Protein AF-A0A933GYG5-F1 (afdb_monomer_lite)

Structure (mmCIF, N/CA/C/O backbone):
data_AF-A0A933GYG5-F1
#
_entry.id   AF-A0A933GYG5-F1
#
loop_
_atom_site.group_PDB
_atom_site.id
_atom_site.type_symbol
_atom_site.label_atom_id
_atom_site.label_alt_id
_atom_site.label_comp_id
_atom_site.label_asym_id
_atom_site.label_entity_id
_atom_site.label_seq_id
_atom_site.pdbx_PDB_ins_code
_atom_site.Cartn_x
_atom_site.Cartn_y
_atom_site.Cartn_z
_atom_site.occupancy
_atom_site.B_iso_or_equiv
_atom_site.auth_seq_id
_atom_site.auth_comp_id
_atom_site.auth_asym_id
_atom_site.auth_atom_id
_atom_site.pdbx_PDB_model_num
ATOM 1 N N . MET A 1 1 ? 2.995 13.470 -45.811 1.00 41.16 1 MET A N 1
ATOM 2 C CA . MET A 1 1 ? 2.605 12.106 -45.389 1.00 41.16 1 MET A CA 1
ATOM 3 C C . MET A 1 1 ? 3.872 11.254 -45.334 1.00 41.16 1 MET A C 1
ATOM 5 O O . MET A 1 1 ? 4.447 10.991 -46.380 1.00 41.16 1 MET A O 1
ATOM 9 N N . LYS A 1 2 ? 4.399 10.942 -44.139 1.00 39.72 2 LYS A N 1
ATOM 10 C CA . LYS A 1 2 ? 5.608 10.107 -43.991 1.00 39.72 2 LYS A CA 1
ATOM 11 C C . LYS A 1 2 ? 5.191 8.642 -44.111 1.00 39.72 2 LYS A C 1
ATOM 13 O O . LYS A 1 2 ? 4.534 8.123 -43.217 1.00 39.72 2 LYS A O 1
ATOM 18 N N . VAL A 1 3 ? 5.519 8.007 -45.231 1.00 40.28 3 VAL A N 1
ATOM 19 C CA . VAL A 1 3 ? 5.295 6.570 -45.434 1.00 40.28 3 VAL A CA 1
ATOM 20 C C . VAL A 1 3 ? 6.547 5.839 -44.958 1.00 40.28 3 VAL A C 1
ATOM 22 O O . VAL A 1 3 ? 7.656 6.219 -45.328 1.00 40.28 3 VAL A O 1
ATOM 25 N N . LEU A 1 4 ? 6.377 4.823 -44.113 1.00 40.03 4 LEU A N 1
ATOM 26 C CA . LEU A 1 4 ? 7.481 3.967 -43.683 1.00 40.03 4 LEU A CA 1
ATOM 27 C C . LEU A 1 4 ? 8.058 3.228 -44.911 1.00 40.03 4 LEU A C 1
ATOM 29 O O . LEU A 1 4 ? 7.283 2.642 -45.681 1.00 40.03 4 LEU A O 1
ATOM 33 N N . PRO A 1 5 ? 9.387 3.220 -45.114 1.00 47.53 5 PRO A N 1
ATOM 34 C CA . PRO A 1 5 ? 10.011 2.373 -46.125 1.00 47.53 5 PRO A CA 1
ATOM 35 C C . PRO A 1 5 ? 9.615 0.907 -45.891 1.00 47.53 5 PRO A C 1
ATOM 37 O O . PRO A 1 5 ? 9.713 0.410 -44.773 1.00 47.53 5 PRO A O 1
ATOM 40 N N . GLY A 1 6 ? 9.132 0.217 -46.929 1.00 59.84 6 GLY A N 1
ATOM 41 C CA . GLY A 1 6 ? 8.797 -1.214 -46.856 1.00 59.84 6 GLY A CA 1
ATOM 42 C C . GLY A 1 6 ? 7.355 -1.579 -46.470 1.00 59.84 6 GLY A C 1
ATOM 43 O O . GLY A 1 6 ? 7.058 -2.766 -46.360 1.00 59.84 6 GLY A O 1
ATOM 44 N N . VAL A 1 7 ? 6.432 -0.615 -46.327 1.00 65.00 7 VAL A N 1
ATOM 45 C CA . VAL A 1 7 ? 4.997 -0.895 -46.045 1.00 65.00 7 VAL A CA 1
ATOM 46 C C . VAL A 1 7 ? 4.313 -1.707 -47.148 1.00 65.00 7 VAL A C 1
ATOM 48 O O . VAL A 1 7 ? 3.337 -2.405 -46.890 1.00 65.00 7 VAL A O 1
ATOM 51 N N . ARG A 1 8 ? 4.815 -1.639 -48.385 1.00 71.75 8 ARG A N 1
ATOM 52 C CA . ARG A 1 8 ? 4.290 -2.414 -49.513 1.00 71.75 8 ARG A CA 1
ATOM 53 C C . ARG A 1 8 ? 5.409 -3.221 -50.148 1.00 71.75 8 ARG A C 1
ATOM 55 O O . ARG A 1 8 ? 6.387 -2.653 -50.632 1.00 71.75 8 ARG A O 1
ATOM 62 N N . ARG A 1 9 ? 5.248 -4.542 -50.139 1.00 78.00 9 ARG A N 1
ATOM 63 C CA . ARG A 1 9 ? 6.158 -5.487 -50.790 1.00 78.00 9 ARG A CA 1
ATOM 64 C C . ARG A 1 9 ? 5.650 -5.779 -52.193 1.00 78.00 9 ARG A C 1
ATOM 66 O O . ARG A 1 9 ? 4.445 -5.927 -52.395 1.00 78.00 9 ARG A O 1
ATOM 73 N N . HIS A 1 10 ? 6.577 -5.843 -53.136 1.00 84.94 10 HIS A N 1
ATOM 74 C CA . HIS A 1 10 ? 6.285 -6.171 -54.519 1.00 84.94 10 HIS A CA 1
ATOM 75 C C . HIS A 1 10 ? 7.276 -7.219 -55.005 1.00 84.94 10 HIS A C 1
ATOM 77 O O . HIS A 1 10 ? 8.456 -7.145 -54.664 1.00 84.94 10 HIS A O 1
ATOM 83 N N . ASP A 1 11 ? 6.795 -8.134 -55.833 1.00 85.31 11 ASP A N 1
ATOM 84 C CA . ASP A 1 11 ? 7.624 -9.063 -56.581 1.00 85.31 11 ASP A CA 1
ATOM 85 C C . ASP A 1 11 ? 7.988 -8.426 -57.924 1.00 85.31 11 ASP A C 1
ATOM 87 O O . ASP A 1 11 ? 7.142 -7.843 -58.615 1.00 85.31 11 ASP A O 1
ATOM 91 N N . ALA A 1 12 ? 9.263 -8.516 -58.291 1.00 84.19 12 ALA A N 1
ATOM 92 C CA . ALA A 1 12 ? 9.743 -8.072 -59.590 1.00 84.19 12 ALA A CA 1
ATOM 93 C C . ALA A 1 12 ? 9.587 -9.205 -60.613 1.00 84.19 12 ALA A C 1
ATOM 95 O O . ALA A 1 12 ? 10.087 -10.311 -60.418 1.00 84.19 12 ALA A O 1
ATOM 96 N N . LEU A 1 13 ? 8.901 -8.921 -61.717 1.00 82.62 13 LEU A N 1
ATOM 97 C CA . LEU A 1 13 ? 8.705 -9.834 -62.840 1.00 82.62 13 LEU A CA 1
ATOM 98 C C . LEU A 1 13 ? 9.683 -9.522 -63.986 1.00 82.62 13 LEU A C 1
ATOM 100 O O . LEU A 1 13 ? 10.152 -8.381 -64.110 1.00 82.62 13 LEU A O 1
ATOM 104 N N . PRO A 1 14 ? 9.919 -10.483 -64.903 1.00 79.31 14 PRO A N 1
ATOM 105 C CA . PRO A 1 14 ? 10.681 -10.240 -66.123 1.00 79.31 14 PRO A CA 1
ATOM 106 C C . PRO A 1 14 ? 10.162 -9.020 -66.901 1.00 79.31 14 PRO A C 1
ATOM 108 O O . PRO A 1 14 ? 8.949 -8.808 -67.046 1.00 79.31 14 PRO A O 1
ATOM 111 N N . GLY A 1 15 ? 11.097 -8.201 -67.390 1.00 81.19 15 GLY A N 1
ATOM 112 C CA . GLY A 1 15 ? 10.806 -6.923 -68.049 1.00 81.19 15 GLY A CA 1
ATOM 113 C C . GLY A 1 15 ? 10.561 -5.752 -67.089 1.00 81.19 15 GLY A C 1
ATOM 114 O O . GLY A 1 15 ? 10.017 -4.727 -67.506 1.00 81.19 15 GLY A O 1
ATOM 115 N N . GLY A 1 16 ? 10.922 -5.906 -65.810 1.00 83.00 16 GLY A N 1
ATOM 116 C CA . GLY A 1 16 ? 10.854 -4.845 -64.806 1.00 83.00 16 GLY A CA 1
ATOM 117 C C . GLY A 1 16 ? 9.433 -4.504 -64.374 1.00 83.00 16 GLY A C 1
ATOM 118 O O . GLY A 1 16 ? 9.199 -3.398 -63.914 1.00 83.00 16 GLY A O 1
ATOM 119 N N . ARG A 1 17 ? 8.457 -5.401 -64.542 1.00 88.25 17 ARG A N 1
ATOM 120 C CA . ARG A 1 17 ? 7.089 -5.191 -64.034 1.00 88.25 17 ARG A CA 1
ATOM 121 C C . ARG A 1 17 ? 7.036 -5.504 -62.541 1.00 88.25 17 ARG A C 1
ATOM 123 O O . ARG A 1 17 ? 7.743 -6.399 -62.095 1.00 88.25 17 ARG A O 1
ATOM 130 N N . ILE A 1 18 ? 6.193 -4.804 -61.787 1.00 88.62 18 ILE A N 1
ATOM 131 C CA . ILE A 1 18 ? 5.995 -5.065 -60.354 1.00 88.62 18 ILE A CA 1
ATOM 132 C C . ILE A 1 18 ? 4.606 -5.629 -60.080 1.00 88.62 18 ILE A C 1
ATOM 134 O O . ILE A 1 18 ? 3.598 -5.151 -60.609 1.00 88.62 18 ILE A O 1
ATOM 138 N N . LEU A 1 19 ? 4.573 -6.647 -59.233 1.00 91.12 19 LEU A N 1
ATOM 139 C CA . LEU A 1 19 ? 3.379 -7.326 -58.757 1.00 91.12 19 LEU A CA 1
ATOM 140 C C . LEU A 1 19 ? 3.265 -7.071 -57.250 1.00 91.12 19 LEU A C 1
ATOM 142 O O . LEU A 1 19 ? 4.255 -7.267 -56.553 1.00 91.12 19 LEU A O 1
ATOM 146 N N . PRO A 1 20 ? 2.129 -6.612 -56.705 1.00 87.12 20 PRO A N 1
ATOM 147 C CA . PRO A 1 20 ? 1.987 -6.511 -55.256 1.00 87.12 20 PRO A CA 1
ATOM 148 C C . PRO A 1 20 ? 2.068 -7.913 -54.645 1.00 87.12 20 PRO A C 1
ATOM 150 O O . PRO A 1 20 ? 1.565 -8.863 -55.241 1.00 87.12 20 PRO A O 1
ATOM 153 N N . ALA A 1 21 ? 2.689 -8.046 -53.472 1.00 81.38 21 ALA A N 1
ATOM 154 C CA . ALA A 1 21 ? 2.858 -9.345 -52.823 1.00 81.38 21 ALA A CA 1
ATOM 155 C C . ALA A 1 21 ? 1.507 -10.075 -52.671 1.00 81.38 21 ALA A C 1
ATOM 157 O O . ALA A 1 21 ? 0.553 -9.523 -52.120 1.00 81.38 21 ALA A O 1
ATOM 158 N N . GLY A 1 22 ? 1.423 -11.303 -53.194 1.00 83.38 22 GLY A N 1
ATOM 159 C CA . GLY A 1 22 ? 0.194 -12.114 -53.226 1.00 83.38 22 GLY A CA 1
ATOM 160 C C . GLY A 1 22 ? -0.829 -11.726 -54.307 1.00 83.38 22 GLY A C 1
ATOM 161 O O . GLY A 1 22 ? -1.861 -12.384 -54.445 1.00 83.38 22 GLY A O 1
ATOM 162 N N . GLY A 1 23 ? -0.565 -10.680 -55.090 1.00 83.62 23 GLY A N 1
ATOM 163 C CA . GLY A 1 23 ? -1.382 -10.271 -56.227 1.00 83.62 23 GLY A CA 1
ATOM 164 C C . GLY A 1 23 ? -1.143 -11.131 -57.466 1.00 83.62 23 GLY A C 1
ATOM 165 O O . GLY A 1 23 ? -0.151 -11.842 -57.571 1.00 83.62 23 GLY A O 1
ATOM 166 N N . ARG A 1 24 ? -2.059 -11.055 -58.438 1.00 84.62 24 ARG A N 1
ATOM 167 C CA . ARG A 1 24 ? -1.946 -11.770 -59.729 1.00 84.62 24 ARG A CA 1
ATOM 168 C C . ARG A 1 24 ? -1.807 -10.850 -60.941 1.00 84.62 24 ARG A C 1
ATOM 170 O O . ARG A 1 24 ? -1.491 -11.319 -62.028 1.00 84.62 24 ARG A O 1
ATOM 177 N N . VAL A 1 25 ? -2.035 -9.548 -60.759 1.00 88.56 25 VAL A N 1
ATOM 178 C CA . VAL A 1 25 ? -2.028 -8.554 -61.839 1.00 88.56 25 VAL A CA 1
ATOM 179 C C . VAL A 1 25 ? -0.913 -7.534 -61.598 1.00 88.56 25 VAL A C 1
ATOM 181 O O . VAL A 1 25 ? -0.889 -6.924 -60.526 1.00 88.56 25 VAL A O 1
ATOM 184 N N . PRO A 1 26 ? 0.008 -7.332 -62.558 1.00 87.88 26 PRO A N 1
ATOM 185 C CA . PRO A 1 26 ? 1.043 -6.309 -62.452 1.00 87.88 26 PRO A CA 1
ATOM 186 C C . PRO A 1 26 ? 0.443 -4.904 -62.345 1.00 87.88 26 PRO A C 1
ATOM 188 O O . PRO A 1 26 ? -0.449 -4.554 -63.114 1.00 87.88 26 PRO A O 1
ATOM 191 N N . ILE A 1 27 ? 0.965 -4.090 -61.428 1.00 91.75 27 ILE A N 1
ATOM 192 C CA . ILE A 1 27 ? 0.435 -2.743 -61.137 1.00 91.75 27 ILE A CA 1
ATOM 193 C C . ILE A 1 27 ? 1.372 -1.611 -61.567 1.00 91.75 27 ILE A C 1
ATOM 195 O O . ILE A 1 27 ? 1.052 -0.440 -61.390 1.00 91.75 27 ILE A O 1
ATOM 199 N N . GLY A 1 28 ? 2.544 -1.936 -62.113 1.00 89.19 28 GLY A N 1
ATOM 200 C CA . GLY A 1 28 ? 3.508 -0.931 -62.547 1.00 89.19 28 GLY A CA 1
ATOM 201 C C . GLY A 1 28 ? 4.804 -1.526 -63.076 1.00 89.19 28 GLY A C 1
ATOM 202 O O . GLY A 1 28 ? 4.903 -2.732 -63.328 1.00 89.19 28 GLY A O 1
ATOM 203 N N . ARG A 1 29 ? 5.820 -0.671 -63.213 1.00 86.38 29 ARG A N 1
ATOM 204 C CA . ARG A 1 29 ? 7.190 -1.055 -63.563 1.00 86.38 29 ARG A CA 1
ATOM 205 C C . ARG A 1 29 ? 8.200 -0.444 -62.593 1.00 86.38 29 ARG A C 1
ATOM 207 O O . ARG A 1 29 ? 7.971 0.640 -62.065 1.00 86.38 29 ARG A O 1
ATOM 214 N N . LEU A 1 30 ? 9.307 -1.148 -62.380 1.00 83.88 30 LEU A N 1
ATOM 215 C CA . LEU A 1 30 ? 10.489 -0.636 -61.706 1.00 83.88 30 LEU A CA 1
ATOM 216 C C . LEU A 1 30 ? 11.076 0.519 -62.532 1.00 83.88 30 LEU A C 1
ATOM 218 O O . LEU A 1 30 ? 11.180 0.396 -63.757 1.00 83.88 30 LEU A O 1
ATOM 222 N N . PRO A 1 31 ? 11.481 1.624 -61.888 1.00 84.31 31 PRO A N 1
ATOM 223 C CA . PRO A 1 31 ? 12.286 2.653 -62.531 1.00 84.31 31 PRO A CA 1
ATOM 224 C C . PRO A 1 31 ? 13.585 2.067 -63.093 1.00 84.31 31 PRO A C 1
ATOM 226 O O . PRO A 1 31 ? 14.111 1.093 -62.550 1.00 84.31 31 PRO A O 1
ATOM 229 N N . ALA A 1 32 ? 14.136 2.683 -64.139 1.00 79.81 32 ALA A N 1
ATOM 230 C CA . ALA A 1 32 ? 15.459 2.315 -64.635 1.00 79.81 32 ALA A CA 1
ATOM 231 C C . ALA A 1 32 ? 16.509 2.459 -63.514 1.00 79.81 32 ALA A C 1
ATOM 233 O O . ALA A 1 32 ? 16.546 3.478 -62.826 1.00 79.81 32 ALA A O 1
ATOM 234 N N . GLY A 1 33 ? 17.335 1.430 -63.310 1.00 79.81 33 GLY A N 1
ATOM 235 C CA . GLY A 1 33 ? 18.345 1.397 -62.251 1.00 79.81 33 GLY A CA 1
ATOM 236 C C . GLY A 1 33 ? 18.844 -0.017 -61.944 1.00 79.81 33 GLY A C 1
ATOM 237 O O . GLY A 1 33 ? 18.251 -1.005 -62.378 1.00 79.81 33 GLY A O 1
ATOM 238 N N . GLY A 1 34 ? 19.939 -0.114 -61.189 1.00 79.88 34 GLY A N 1
ATOM 239 C CA . GLY A 1 34 ? 20.539 -1.378 -60.749 1.00 79.88 34 GLY A CA 1
ATOM 240 C C . GLY A 1 34 ? 19.811 -1.988 -59.553 1.00 79.88 34 GLY A C 1
ATOM 241 O O . GLY A 1 34 ? 20.364 -2.050 -58.459 1.00 79.88 34 GLY A O 1
ATOM 242 N N . TRP A 1 35 ? 18.554 -2.393 -59.737 1.00 80.81 35 TRP A N 1
ATOM 243 C CA . TRP A 1 35 ? 17.784 -3.047 -58.679 1.00 80.81 35 TRP A CA 1
ATOM 244 C C . TRP A 1 35 ? 18.322 -4.451 -58.413 1.00 80.81 35 TRP A C 1
ATOM 246 O O . TRP A 1 35 ? 18.417 -5.271 -59.324 1.00 80.81 35 TRP A O 1
ATOM 256 N N . VAL A 1 36 ? 18.616 -4.737 -57.148 1.00 80.81 36 VAL A N 1
ATOM 257 C CA . VAL A 1 36 ? 19.006 -6.068 -56.676 1.00 80.81 36 VAL A CA 1
ATOM 258 C C . VAL A 1 36 ? 17.934 -6.624 -55.733 1.00 80.81 36 VAL A C 1
ATOM 260 O O . VAL A 1 36 ? 17.271 -5.844 -55.040 1.00 80.81 36 VAL A O 1
ATOM 263 N N . PRO A 1 37 ? 17.725 -7.953 -55.688 1.00 78.56 37 PRO A N 1
ATOM 264 C CA . PRO A 1 37 ? 16.821 -8.566 -54.721 1.00 78.56 37 PRO A CA 1
ATOM 265 C C . PRO A 1 37 ? 17.191 -8.179 -53.287 1.00 78.56 37 PRO A C 1
ATOM 267 O O . PRO A 1 37 ? 18.368 -8.140 -52.932 1.00 78.56 37 PRO A O 1
ATOM 270 N N . LEU A 1 38 ? 16.186 -7.951 -52.435 1.00 77.69 38 LEU A N 1
ATOM 271 C CA . LEU A 1 38 ? 16.428 -7.521 -51.054 1.00 77.69 38 LEU A CA 1
ATOM 272 C C . LEU A 1 38 ? 17.285 -8.529 -50.275 1.00 77.69 38 LEU A C 1
ATOM 274 O O . LEU A 1 38 ? 18.132 -8.111 -49.502 1.00 77.69 38 LEU A O 1
ATOM 278 N N . GLY A 1 39 ? 17.124 -9.834 -50.515 1.00 77.50 39 GLY A N 1
ATOM 279 C CA . GLY A 1 39 ? 17.957 -10.870 -49.889 1.00 77.50 39 GLY A CA 1
ATOM 280 C C . GLY A 1 39 ? 19.419 -10.878 -50.355 1.00 77.50 39 GLY A C 1
ATOM 281 O O . GLY A 1 39 ? 20.266 -11.430 -49.666 1.00 77.50 39 GLY A O 1
ATOM 282 N N . SER A 1 40 ? 19.726 -10.255 -51.496 1.00 81.25 40 SER A N 1
ATOM 283 C CA . SER A 1 40 ? 21.103 -10.057 -51.971 1.00 81.25 40 SER A CA 1
ATOM 284 C C . SER A 1 40 ? 21.739 -8.787 -51.407 1.00 81.25 40 SER A C 1
ATOM 286 O O . SER A 1 40 ? 22.954 -8.664 -51.420 1.00 81.25 40 SER A O 1
ATOM 288 N N . TRP A 1 41 ? 20.928 -7.831 -50.948 1.00 83.12 41 TRP A N 1
ATOM 289 C CA . TRP A 1 41 ? 21.404 -6.605 -50.304 1.00 83.12 41 TRP A CA 1
ATOM 290 C C . TRP A 1 41 ? 21.454 -6.734 -48.775 1.00 83.12 41 TRP A C 1
ATOM 292 O O . TRP A 1 41 ? 22.344 -6.191 -48.128 1.00 83.12 41 TRP A O 1
ATOM 302 N N . LEU A 1 42 ? 20.500 -7.462 -48.190 1.00 82.06 42 LEU A N 1
ATOM 303 C CA . LEU A 1 42 ? 20.360 -7.655 -46.753 1.00 82.06 42 LEU A CA 1
ATOM 304 C C . LEU A 1 42 ? 20.961 -9.002 -46.337 1.00 82.06 42 LEU A C 1
ATOM 306 O O . LEU A 1 42 ? 20.278 -10.026 -46.317 1.00 82.06 42 LEU A O 1
ATOM 310 N N . HIS A 1 43 ? 22.234 -8.988 -45.958 1.00 77.81 43 HIS A N 1
ATOM 311 C CA . HIS A 1 43 ? 22.875 -10.132 -45.321 1.00 77.81 43 HIS A CA 1
ATOM 312 C C . HIS A 1 43 ? 22.520 -10.146 -43.832 1.00 77.81 43 HIS A C 1
ATOM 314 O O . HIS A 1 43 ? 23.057 -9.378 -43.037 1.00 77.81 43 HIS A O 1
ATOM 320 N N . LEU A 1 44 ? 21.564 -10.998 -43.458 1.00 76.44 44 LEU A N 1
ATOM 321 C CA . LEU A 1 44 ? 21.277 -11.284 -42.056 1.00 76.44 44 LEU A CA 1
ATOM 322 C C . LEU A 1 44 ? 22.320 -12.274 -41.544 1.00 76.44 44 LEU A C 1
ATOM 324 O O . LEU A 1 44 ? 22.170 -13.484 -41.699 1.00 76.44 44 LEU A O 1
ATOM 328 N N . GLU A 1 45 ? 23.385 -11.760 -40.944 1.00 79.56 45 GLU A N 1
ATOM 329 C CA . GLU A 1 45 ? 24.300 -12.595 -40.176 1.00 79.56 45 GLU A CA 1
ATOM 330 C C . GLU A 1 45 ? 23.679 -12.891 -38.813 1.00 79.56 45 GLU A C 1
ATOM 332 O O . GLU A 1 45 ? 23.299 -11.986 -38.063 1.00 79.56 45 GLU A O 1
ATOM 337 N N . ALA A 1 46 ? 23.555 -14.180 -38.492 1.00 70.06 46 ALA A N 1
ATOM 338 C CA . ALA A 1 46 ? 23.240 -14.588 -37.137 1.00 70.06 46 ALA A CA 1
ATOM 339 C C . ALA A 1 46 ? 24.372 -14.091 -36.237 1.00 70.06 46 ALA A C 1
ATOM 341 O O . ALA A 1 46 ? 25.525 -14.486 -36.408 1.00 70.06 46 ALA A O 1
ATOM 342 N N . GLN A 1 47 ? 24.048 -13.207 -35.293 1.00 70.19 47 GLN A N 1
ATOM 343 C CA . GLN A 1 47 ? 25.014 -12.807 -34.281 1.00 70.19 47 GLN A CA 1
ATOM 344 C C . GLN A 1 47 ? 25.459 -14.076 -33.555 1.00 70.19 47 GLN A C 1
ATOM 346 O O . GLN A 1 47 ? 24.615 -14.826 -33.056 1.00 70.19 47 GLN A O 1
ATOM 351 N N . THR A 1 48 ? 26.768 -14.335 -33.530 1.00 74.75 48 THR A N 1
ATOM 352 C CA . THR A 1 48 ? 27.334 -15.441 -32.757 1.00 74.75 48 THR A CA 1
ATOM 353 C C . THR A 1 48 ? 26.763 -15.365 -31.342 1.00 74.75 48 THR A C 1
ATOM 355 O O . THR A 1 48 ? 26.842 -14.289 -30.741 1.00 74.75 48 THR A O 1
ATOM 358 N N . PRO A 1 49 ? 26.168 -16.448 -30.806 1.00 66.38 49 PRO A N 1
ATOM 359 C CA . PRO A 1 49 ? 25.641 -16.439 -29.454 1.00 66.38 49 PRO A CA 1
ATOM 360 C C . PRO A 1 49 ? 26.761 -16.035 -28.495 1.00 66.38 49 PRO A C 1
ATOM 362 O O . PRO A 1 49 ? 27.710 -16.786 -28.274 1.00 66.38 49 PRO A O 1
ATOM 36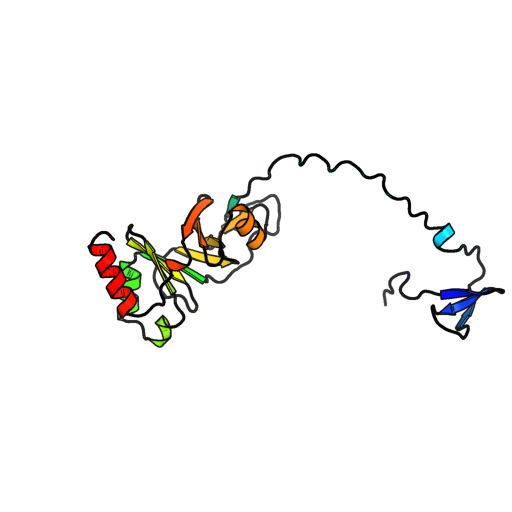5 N N . ALA A 1 50 ? 26.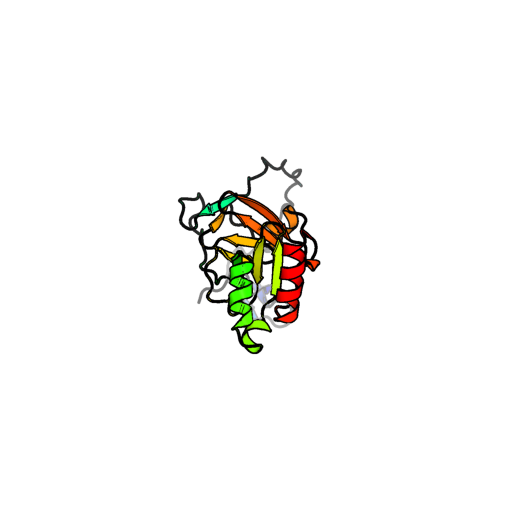679 -14.823 -27.956 1.00 72.75 50 ALA A N 1
ATOM 366 C CA . ALA A 1 50 ? 27.538 -14.419 -26.865 1.00 72.75 50 ALA A CA 1
ATOM 367 C C . ALA A 1 50 ? 27.014 -15.104 -25.601 1.00 72.75 50 ALA A C 1
ATOM 369 O O . ALA A 1 50 ? 25.806 -15.101 -25.344 1.00 72.75 50 ALA A O 1
ATOM 370 N N . LEU A 1 51 ? 27.918 -15.693 -24.812 1.00 67.62 51 LEU A N 1
ATOM 371 C CA . LEU A 1 51 ? 27.607 -16.092 -23.441 1.00 67.62 51 LEU A CA 1
ATOM 372 C C . LEU A 1 51 ? 26.917 -14.907 -22.748 1.00 67.62 51 LEU A C 1
ATOM 374 O O . LEU A 1 51 ? 27.404 -13.780 -22.901 1.00 67.62 51 LEU A O 1
ATOM 378 N N . PRO A 1 52 ? 25.794 -15.120 -22.032 1.00 66.44 52 PRO A N 1
ATOM 379 C CA . PRO A 1 52 ? 25.152 -14.044 -21.296 1.00 66.44 52 PRO A CA 1
ATOM 380 C C . PRO A 1 52 ? 26.216 -13.376 -20.434 1.00 66.44 52 PRO A C 1
ATOM 382 O O . PRO A 1 52 ? 26.871 -14.033 -19.625 1.00 66.44 52 PRO A O 1
ATOM 385 N N . GLY A 1 53 ? 26.439 -12.084 -20.685 1.00 64.25 53 GLY A N 1
ATOM 386 C CA . GLY A 1 53 ? 27.401 -11.312 -19.920 1.00 64.25 53 GLY A CA 1
ATOM 387 C C . GLY A 1 53 ? 27.067 -11.461 -18.443 1.00 64.25 53 GLY A C 1
ATOM 388 O O . GLY A 1 53 ? 25.902 -11.351 -18.055 1.00 64.25 53 GLY A O 1
ATOM 389 N N . GLU A 1 54 ? 28.078 -11.752 -17.634 1.00 69.56 54 GLU A N 1
ATOM 390 C CA . GLU A 1 54 ? 27.906 -11.869 -16.196 1.00 69.56 54 GLU A CA 1
ATOM 391 C C . GLU A 1 54 ? 27.261 -10.569 -15.686 1.00 69.56 54 GLU A C 1
ATOM 393 O O . GLU A 1 54 ? 27.770 -9.480 -15.994 1.00 69.56 54 GLU A O 1
ATOM 398 N N . PRO A 1 55 ? 26.103 -10.629 -14.999 1.00 67.50 55 PRO A N 1
ATOM 399 C CA . PRO A 1 55 ? 25.389 -9.428 -14.602 1.00 67.50 55 PRO A CA 1
ATOM 400 C C . PRO A 1 55 ? 26.296 -8.598 -13.695 1.00 67.50 55 PRO A C 1
ATOM 402 O O . PRO A 1 55 ? 26.573 -8.962 -12.551 1.00 67.50 55 PRO A O 1
ATOM 405 N N . ARG A 1 56 ? 26.793 -7.477 -14.230 1.00 61.88 56 ARG A N 1
ATOM 406 C CA . ARG A 1 56 ? 27.692 -6.563 -13.525 1.00 61.88 56 ARG A CA 1
ATOM 407 C C . ARG A 1 56 ? 26.932 -5.863 -12.400 1.00 61.88 56 ARG A C 1
ATOM 409 O O . ARG A 1 56 ? 26.373 -4.790 -12.593 1.00 61.88 56 ARG A O 1
ATOM 416 N N . GLY A 1 57 ? 26.961 -6.480 -11.222 1.00 67.81 57 GLY A N 1
ATOM 417 C CA . GLY A 1 57 ? 26.515 -5.910 -9.954 1.00 67.81 57 GLY A CA 1
ATOM 418 C C . GLY A 1 57 ? 24.997 -5.890 -9.758 1.00 67.81 57 GLY A C 1
ATOM 419 O O . GLY A 1 57 ? 24.214 -5.628 -10.667 1.00 67.81 57 GLY A O 1
ATOM 420 N N . LYS A 1 58 ? 24.564 -6.136 -8.518 1.00 77.25 58 LYS A N 1
ATOM 421 C CA . LYS A 1 58 ? 23.174 -5.912 -8.109 1.00 77.25 58 LYS A CA 1
ATOM 422 C C . LYS A 1 58 ? 22.945 -4.408 -7.972 1.00 77.25 58 LYS A C 1
ATOM 424 O O . LYS A 1 58 ? 23.621 -3.755 -7.178 1.00 77.25 58 LYS A O 1
ATOM 429 N N . ILE A 1 59 ? 21.988 -3.859 -8.715 1.00 80.75 59 ILE A N 1
ATOM 430 C CA . ILE A 1 59 ? 21.547 -2.475 -8.513 1.00 80.75 59 ILE A CA 1
ATOM 431 C C . ILE A 1 59 ? 20.730 -2.429 -7.222 1.00 80.75 59 ILE A C 1
ATOM 433 O O . ILE A 1 59 ? 19.779 -3.192 -7.050 1.00 80.75 59 ILE A O 1
ATOM 437 N N . ARG A 1 60 ? 21.110 -1.541 -6.300 1.00 83.06 60 ARG A N 1
ATOM 438 C CA . ARG A 1 60 ? 20.370 -1.342 -5.054 1.00 83.06 60 ARG A CA 1
ATOM 439 C C . ARG A 1 60 ? 19.044 -0.645 -5.361 1.00 83.06 60 ARG A C 1
ATOM 441 O O . ARG A 1 60 ? 19.045 0.458 -5.897 1.00 83.06 60 ARG A O 1
ATOM 448 N N . LEU A 1 61 ? 17.942 -1.286 -4.984 1.00 87.38 61 LEU A N 1
ATOM 449 C CA . LEU A 1 61 ? 16.621 -0.664 -4.945 1.00 87.38 61 LEU A CA 1
ATOM 450 C C . LEU A 1 61 ? 16.493 0.154 -3.657 1.00 87.38 61 LEU A C 1
ATOM 452 O O . LEU A 1 61 ? 16.824 -0.335 -2.575 1.00 87.38 61 LEU A O 1
ATOM 456 N N . ALA A 1 62 ? 16.018 1.388 -3.773 1.00 88.81 62 ALA A N 1
ATOM 457 C CA . ALA A 1 62 ? 15.702 2.247 -2.640 1.00 88.81 62 ALA A CA 1
ATOM 458 C C . ALA A 1 62 ? 14.468 3.094 -2.949 1.00 88.81 62 ALA A C 1
ATOM 460 O O . ALA A 1 62 ? 14.195 3.409 -4.107 1.00 88.81 62 ALA A O 1
ATOM 461 N N . ILE A 1 63 ? 13.748 3.505 -1.911 1.00 89.31 63 ILE A N 1
ATOM 462 C CA . ILE A 1 63 ? 12.803 4.612 -2.030 1.00 89.31 63 ILE A CA 1
ATOM 463 C C . ILE A 1 63 ? 13.521 5.922 -1.717 1.00 89.31 63 ILE A C 1
ATOM 465 O O . ILE A 1 63 ? 14.372 5.997 -0.833 1.00 89.31 63 ILE A O 1
ATOM 469 N N . VAL A 1 64 ? 13.197 6.958 -2.476 1.00 89.06 64 VAL A N 1
ATOM 470 C CA . VAL A 1 64 ? 13.755 8.304 -2.335 1.00 89.06 64 VAL A CA 1
ATOM 471 C C . VAL A 1 64 ? 12.621 9.316 -2.360 1.00 89.06 64 VAL A C 1
ATOM 473 O O . VAL A 1 64 ? 11.555 9.039 -2.914 1.00 89.06 64 VAL A O 1
ATOM 476 N N . ARG A 1 65 ? 12.834 10.502 -1.783 1.00 87.69 65 ARG A N 1
ATOM 477 C CA . ARG A 1 65 ? 11.856 11.592 -1.896 1.00 87.69 65 ARG A CA 1
ATOM 478 C C . ARG A 1 65 ? 11.626 11.937 -3.369 1.00 87.69 65 ARG A C 1
ATOM 480 O O . ARG A 1 65 ? 12.580 12.114 -4.128 1.00 87.69 65 ARG A O 1
ATOM 487 N N . ALA A 1 66 ? 10.363 12.042 -3.763 1.00 77.44 66 ALA A N 1
ATOM 488 C CA . ALA A 1 66 ? 9.974 12.511 -5.082 1.00 77.44 66 ALA A CA 1
ATOM 489 C C . ALA A 1 66 ? 10.531 13.930 -5.296 1.00 77.44 66 ALA A C 1
ATOM 491 O O . ALA A 1 66 ? 10.438 14.777 -4.408 1.00 77.44 66 ALA A O 1
ATOM 492 N N . GLY A 1 67 ? 11.168 14.167 -6.445 1.00 67.06 67 GLY A N 1
ATOM 493 C CA . GLY A 1 67 ? 11.845 15.432 -6.752 1.00 67.06 67 GLY A CA 1
ATOM 494 C C . GLY A 1 67 ? 13.284 15.562 -6.235 1.00 67.06 67 GLY A C 1
ATOM 495 O O . GLY A 1 67 ? 13.941 16.552 -6.548 1.00 67.06 67 GLY A O 1
ATOM 496 N N . ALA A 1 68 ? 13.819 14.582 -5.494 1.00 63.25 68 ALA A N 1
ATOM 497 C CA . ALA A 1 68 ? 15.252 14.560 -5.205 1.00 63.25 68 ALA A CA 1
ATOM 498 C C . ALA A 1 68 ? 16.057 14.438 -6.517 1.00 63.25 68 ALA A C 1
ATOM 500 O O . ALA A 1 68 ? 15.608 13.733 -7.431 1.00 63.25 68 ALA A O 1
ATOM 501 N N . PRO A 1 69 ? 17.240 15.079 -6.622 1.00 55.84 69 PRO A N 1
ATOM 502 C CA . PRO A 1 69 ? 18.111 14.954 -7.784 1.00 55.84 69 PRO A CA 1
ATOM 503 C C . PRO A 1 69 ? 18.588 13.505 -7.887 1.00 55.84 69 PRO A C 1
ATOM 505 O O . PRO A 1 69 ? 19.545 13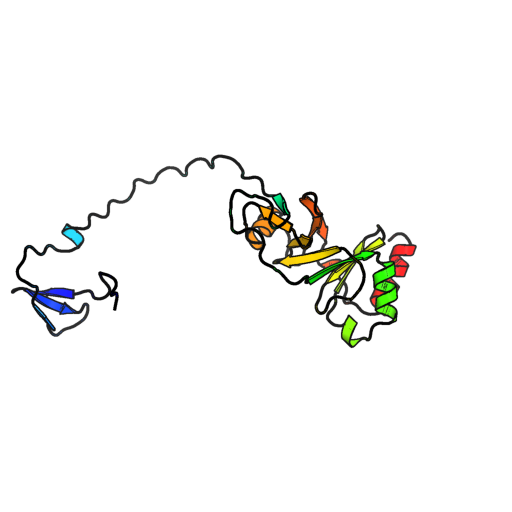.073 -7.248 1.00 55.84 69 PRO A O 1
ATOM 508 N N . THR A 1 70 ? 17.858 12.724 -8.668 1.00 59.53 70 THR A N 1
ATOM 509 C CA . THR A 1 70 ? 18.197 11.351 -9.017 1.00 59.53 70 THR A CA 1
ATOM 510 C C . THR A 1 70 ? 18.824 11.360 -10.402 1.00 59.53 70 THR A C 1
ATOM 512 O O . THR A 1 70 ? 18.628 12.286 -11.188 1.00 59.53 70 THR A O 1
ATOM 515 N N . ARG A 1 71 ? 19.587 10.315 -10.730 1.00 56.62 71 ARG A N 1
ATOM 516 C CA . ARG A 1 71 ? 20.207 10.167 -12.058 1.00 56.62 71 ARG A CA 1
ATOM 517 C C . ARG A 1 71 ? 19.193 10.037 -13.207 1.00 56.62 71 ARG A C 1
ATOM 519 O O . ARG A 1 71 ? 19.610 9.999 -14.356 1.00 56.62 71 ARG A O 1
ATOM 526 N N . ASP A 1 72 ? 17.898 9.963 -12.907 1.00 56.22 72 ASP A N 1
ATOM 527 C CA . ASP A 1 72 ? 16.831 9.733 -13.873 1.00 56.22 72 ASP A CA 1
ATOM 528 C C . ASP A 1 72 ? 15.755 10.840 -13.736 1.00 56.22 72 ASP A C 1
ATOM 530 O O . ASP A 1 72 ? 15.000 10.849 -12.755 1.00 56.22 72 ASP A O 1
ATOM 534 N N . PRO A 1 73 ? 15.690 11.807 -14.673 1.00 50.62 73 PRO A N 1
ATOM 535 C CA . PRO A 1 73 ? 14.912 13.049 -14.556 1.00 50.62 73 PRO A CA 1
ATOM 536 C C . PRO A 1 73 ? 13.379 12.884 -14.606 1.00 50.62 73 PRO A C 1
ATOM 538 O O . PRO A 1 73 ? 12.658 13.870 -14.716 1.00 50.62 73 PRO A O 1
ATOM 541 N N . GLY A 1 74 ? 12.855 11.662 -14.496 1.00 53.50 74 GLY A N 1
ATOM 542 C CA . GLY A 1 74 ? 11.418 11.386 -14.499 1.00 53.50 74 GLY A CA 1
ATOM 543 C C . GLY A 1 74 ? 10.766 11.158 -13.132 1.00 53.50 74 GLY A C 1
ATOM 544 O O . GLY A 1 74 ? 9.572 10.896 -13.116 1.00 53.50 74 GLY A O 1
ATOM 545 N N . HIS A 1 75 ? 11.484 11.175 -12.002 1.00 55.47 75 HIS A N 1
ATOM 546 C CA . HIS A 1 75 ? 10.992 10.679 -10.700 1.00 55.47 75 HIS A CA 1
ATOM 547 C C . HIS A 1 75 ? 9.760 11.419 -10.125 1.00 55.47 75 HIS A C 1
ATOM 549 O O . HIS A 1 75 ? 9.756 12.635 -10.008 1.00 55.47 75 HIS A O 1
ATOM 555 N N . GLY A 1 76 ? 8.752 10.655 -9.660 1.00 56.56 76 GLY A N 1
ATOM 556 C CA . GLY A 1 76 ? 7.530 11.175 -9.014 1.00 56.56 76 GLY A CA 1
ATOM 557 C C . GLY A 1 76 ? 6.336 11.439 -9.945 1.00 56.56 76 GLY A C 1
ATOM 558 O O . GLY A 1 76 ? 6.145 12.555 -10.404 1.00 56.56 76 GLY A O 1
ATOM 559 N N . ALA A 1 77 ? 5.502 10.423 -10.195 1.00 60.94 77 ALA A N 1
ATOM 560 C CA . ALA A 1 77 ? 4.139 10.666 -10.674 1.00 60.94 77 ALA A CA 1
ATOM 561 C C . ALA A 1 77 ? 3.243 10.953 -9.460 1.00 60.94 77 ALA A C 1
ATOM 563 O O . ALA A 1 77 ? 3.338 10.238 -8.458 1.00 60.94 77 ALA A O 1
ATOM 564 N N . GLU A 1 78 ? 2.398 11.979 -9.547 1.00 66.38 78 GLU A N 1
ATOM 565 C CA . GLU A 1 78 ? 1.361 12.235 -8.548 1.00 66.38 78 GLU A CA 1
ATOM 566 C C . GLU A 1 78 ? 0.384 11.051 -8.526 1.00 66.38 78 GLU A C 1
ATOM 568 O O . GLU A 1 78 ? -0.040 10.556 -9.573 1.00 66.38 78 GLU A O 1
ATOM 573 N N . ARG A 1 79 ? 0.106 10.527 -7.332 1.00 76.38 79 ARG A N 1
ATOM 574 C CA . ARG A 1 79 ? -0.741 9.349 -7.127 1.00 76.38 79 ARG A CA 1
ATOM 575 C C . ARG A 1 79 ? -1.656 9.596 -5.945 1.00 76.38 79 ARG A C 1
ATOM 577 O O . ARG A 1 79 ? -1.193 10.051 -4.898 1.00 76.38 79 ARG A O 1
ATOM 584 N N . ASP A 1 80 ? -2.921 9.229 -6.108 1.00 83.31 80 ASP A N 1
ATOM 585 C CA . ASP A 1 80 ? -3.894 9.327 -5.033 1.00 83.31 80 ASP A CA 1
ATOM 586 C C . ASP A 1 80 ? -3.596 8.302 -3.928 1.00 83.31 80 ASP A C 1
ATOM 588 O O . ASP A 1 80 ? -3.359 7.121 -4.210 1.00 83.31 80 ASP A O 1
ATOM 592 N N . PRO A 1 81 ? -3.629 8.716 -2.652 1.00 90.38 81 PRO A N 1
ATOM 593 C CA . PRO A 1 81 ? -3.426 7.803 -1.542 1.00 90.38 81 PRO A CA 1
ATOM 594 C C . PRO A 1 81 ? -4.603 6.831 -1.419 1.00 90.38 81 PRO A C 1
ATOM 596 O O . PRO A 1 81 ? -5.758 7.242 -1.286 1.00 90.38 81 PRO A O 1
ATOM 599 N N . GLY A 1 82 ? -4.295 5.534 -1.401 1.00 93.25 82 GLY A N 1
ATOM 600 C CA . GLY A 1 82 ? -5.260 4.448 -1.174 1.00 93.25 82 GLY A CA 1
ATOM 601 C C . GLY A 1 82 ? -5.209 3.862 0.240 1.00 93.25 82 GLY A C 1
ATOM 602 O O . GLY A 1 82 ? -6.056 3.039 0.600 1.00 93.25 82 GLY A O 1
ATOM 603 N N . LEU A 1 83 ? -4.222 4.287 1.037 1.00 95.62 83 LEU A N 1
ATOM 604 C CA . LEU A 1 83 ? -3.943 3.804 2.385 1.00 95.62 83 LEU A CA 1
ATOM 605 C C . LEU A 1 83 ? -3.662 4.957 3.353 1.00 95.62 83 LEU A C 1
ATOM 607 O O . LEU A 1 83 ? -3.086 5.982 2.979 1.00 95.62 83 LEU A O 1
ATOM 611 N N . VAL A 1 84 ? -4.019 4.757 4.621 1.00 97.12 84 VAL A N 1
ATOM 612 C CA . VAL A 1 84 ? -3.563 5.594 5.735 1.00 97.12 84 VAL A CA 1
ATOM 613 C C . VAL A 1 84 ? -3.128 4.732 6.916 1.00 97.12 84 VAL A C 1
ATOM 615 O O . VAL A 1 84 ? -3.850 3.825 7.335 1.00 97.12 84 VAL A O 1
ATOM 618 N N . VAL A 1 85 ? -1.954 5.040 7.463 1.00 97.12 85 VAL A N 1
ATOM 619 C CA . VAL A 1 85 ? -1.436 4.481 8.714 1.00 97.12 85 VAL A CA 1
ATOM 620 C C . VAL A 1 85 ? -1.720 5.483 9.827 1.00 97.12 85 VAL A C 1
ATOM 622 O O . VAL A 1 85 ? -1.309 6.641 9.770 1.00 97.12 85 VAL A O 1
ATOM 625 N N . THR A 1 86 ? -2.461 5.062 10.842 1.00 97.62 86 THR A N 1
ATOM 626 C CA . THR A 1 86 ? -2.931 5.921 11.939 1.00 97.62 86 THR A CA 1
ATOM 627 C C . THR A 1 86 ? -2.930 5.137 13.249 1.00 97.62 86 THR A C 1
ATOM 629 O O . THR A 1 86 ? -3.071 3.918 13.221 1.00 97.62 86 THR A O 1
ATOM 632 N N . PRO A 1 87 ? -2.870 5.784 14.424 1.00 97.62 87 PRO A N 1
ATOM 633 C CA . PRO A 1 87 ? -3.216 5.116 15.673 1.00 97.62 87 PRO A CA 1
ATOM 634 C C . PRO A 1 87 ? -4.612 4.478 15.602 1.00 97.62 87 PRO A C 1
ATOM 636 O O . PRO A 1 87 ? -5.577 5.126 15.173 1.00 97.62 87 PRO A O 1
ATOM 639 N N . PHE A 1 88 ? -4.732 3.233 16.065 1.00 97.44 88 PHE A N 1
ATOM 640 C CA . PHE A 1 88 ? -5.972 2.459 16.058 1.00 97.44 88 PHE A CA 1
ATOM 641 C C . PHE A 1 88 ? -7.090 3.180 16.811 1.00 97.44 88 PHE A C 1
ATOM 643 O O . PHE A 1 88 ? -8.203 3.277 16.305 1.00 97.44 88 PHE A O 1
ATOM 650 N N . ALA A 1 89 ? -6.785 3.787 17.961 1.00 96.50 89 ALA A N 1
ATOM 651 C CA . ALA A 1 89 ? -7.756 4.557 18.740 1.00 96.50 89 ALA A CA 1
ATOM 652 C C . ALA A 1 89 ? -8.409 5.699 17.932 1.00 96.50 89 ALA A C 1
ATOM 654 O O . ALA A 1 89 ? -9.606 5.953 18.071 1.00 96.50 89 ALA A O 1
ATOM 655 N N . ARG A 1 90 ? -7.656 6.364 17.038 1.00 97.44 90 ARG A N 1
ATOM 656 C CA . ARG A 1 90 ? -8.207 7.417 16.164 1.00 97.44 90 ARG A CA 1
ATOM 657 C C . ARG A 1 90 ? -9.138 6.832 15.111 1.00 97.44 90 ARG A C 1
ATOM 659 O O . ARG A 1 90 ? -10.220 7.376 14.891 1.00 97.44 90 ARG A O 1
ATOM 666 N N . PHE A 1 91 ? -8.726 5.732 14.482 1.00 97.69 91 PHE A N 1
ATOM 667 C CA . PHE A 1 91 ? -9.566 5.032 13.516 1.00 97.69 91 PHE A CA 1
ATOM 668 C C . PHE A 1 91 ? -10.857 4.531 14.171 1.00 97.69 91 PHE A C 1
ATOM 670 O O . PHE A 1 91 ? -11.938 4.781 13.642 1.00 97.69 91 PHE A O 1
ATOM 677 N N . ALA A 1 92 ? -10.760 3.926 15.356 1.00 97.38 92 ALA A N 1
ATOM 678 C CA . ALA A 1 92 ? -11.906 3.454 16.117 1.00 97.38 92 ALA A CA 1
ATOM 679 C C . ALA A 1 92 ? -12.868 4.594 16.474 1.00 97.38 92 ALA A C 1
ATOM 681 O O . ALA A 1 92 ? -14.058 4.515 16.172 1.00 97.38 92 ALA A O 1
ATOM 682 N N . GLY A 1 93 ? -12.351 5.704 17.010 1.00 96.94 93 GLY A N 1
ATOM 683 C CA . GLY A 1 93 ? -13.165 6.877 17.330 1.00 96.94 93 GLY A CA 1
ATOM 684 C C . GLY A 1 93 ? -13.860 7.491 16.109 1.00 96.94 93 GLY A C 1
ATOM 685 O O . GLY A 1 93 ? -14.988 7.973 16.216 1.00 96.94 93 GLY A O 1
ATOM 686 N N . TRP A 1 94 ? -13.221 7.464 14.936 1.00 97.69 94 TRP A N 1
ATOM 687 C CA . TRP A 1 94 ? -13.866 7.866 13.686 1.00 97.69 94 TRP A CA 1
ATOM 688 C C . TRP A 1 94 ? -14.936 6.861 13.239 1.00 97.69 94 TRP A C 1
ATOM 690 O O . TRP A 1 94 ? -16.041 7.273 12.887 1.00 97.69 94 TRP A O 1
ATOM 700 N N . ALA A 1 95 ? -14.637 5.562 13.286 1.00 97.06 95 ALA A N 1
ATOM 701 C CA . ALA A 1 95 ? -15.528 4.500 12.829 1.00 97.06 95 ALA A CA 1
ATOM 702 C C . ALA A 1 95 ? -16.839 4.435 13.628 1.00 97.06 95 ALA A C 1
ATOM 704 O O . ALA A 1 95 ? -17.885 4.135 13.055 1.00 97.06 95 ALA A O 1
ATOM 705 N N . GLU A 1 96 ? -16.810 4.780 14.918 1.00 96.38 96 GLU A N 1
ATOM 706 C CA . GLU A 1 96 ? -18.016 4.881 15.752 1.00 96.38 96 GLU A CA 1
ATOM 707 C C . GLU A 1 96 ? -19.004 5.942 15.255 1.00 96.38 96 GLU A C 1
ATOM 709 O O . GLU A 1 96 ? -20.218 5.757 15.335 1.00 96.38 96 GLU A O 1
ATOM 714 N N . ARG A 1 97 ? -18.491 7.041 14.693 1.00 96.00 97 ARG A N 1
ATOM 715 C CA . ARG A 1 97 ? -19.300 8.166 14.199 1.00 96.00 97 ARG A CA 1
ATOM 716 C C . ARG A 1 97 ? -19.575 8.095 12.697 1.00 96.00 97 ARG A C 1
ATOM 718 O O . ARG A 1 97 ? -20.421 8.827 12.187 1.00 96.00 97 ARG A O 1
ATOM 725 N N . ALA A 1 98 ? -18.848 7.254 11.966 1.00 95.31 98 ALA A N 1
ATOM 726 C CA . ALA A 1 98 ? -18.993 7.116 10.526 1.00 95.31 98 ALA A CA 1
ATOM 727 C C . ALA A 1 98 ? -20.286 6.369 10.151 1.00 95.31 98 ALA A C 1
ATOM 729 O O . ALA A 1 98 ? -20.702 5.403 10.799 1.00 95.31 98 ALA A O 1
ATOM 730 N N . SER A 1 99 ? -20.916 6.785 9.048 1.00 96.00 99 SER A N 1
ATOM 731 C CA . SER A 1 99 ? -22.044 6.045 8.481 1.00 96.00 99 SER A CA 1
ATOM 732 C C . SER A 1 99 ? -21.584 4.685 7.948 1.00 96.00 99 SER A C 1
ATOM 734 O O . SER A 1 99 ? -20.455 4.529 7.477 1.00 96.00 99 SER A O 1
ATOM 736 N N . ALA A 1 100 ? -22.477 3.692 7.963 1.00 94.69 100 ALA A N 1
ATOM 737 C CA . ALA A 1 100 ? -22.166 2.359 7.440 1.00 94.69 100 ALA A CA 1
ATOM 738 C C . ALA A 1 100 ? -21.735 2.403 5.961 1.00 94.69 100 ALA A C 1
ATOM 740 O O . ALA A 1 100 ? -20.845 1.660 5.558 1.00 94.69 100 ALA A O 1
ATOM 741 N N . ALA A 1 101 ? -22.303 3.325 5.174 1.00 95.94 101 ALA A N 1
ATOM 742 C CA . ALA A 1 101 ? -21.921 3.552 3.782 1.00 95.94 101 ALA A CA 1
ATOM 743 C C . ALA A 1 101 ? -20.449 3.977 3.627 1.00 95.94 101 ALA A C 1
ATOM 745 O O . ALA A 1 101 ? -19.798 3.544 2.683 1.00 95.94 101 ALA A O 1
ATOM 746 N N . ARG A 1 102 ? -19.905 4.767 4.565 1.00 95.50 102 ARG A N 1
ATOM 747 C CA . ARG A 1 102 ? -18.490 5.183 4.559 1.00 95.50 102 ARG A CA 1
ATOM 748 C C . ARG A 1 102 ? -17.538 4.090 5.031 1.00 95.50 102 ARG A C 1
ATOM 750 O O . ARG A 1 102 ? -16.382 4.099 4.636 1.00 95.50 102 ARG A O 1
ATOM 757 N N . LEU A 1 103 ? -18.008 3.173 5.875 1.00 96.19 103 LEU A N 1
ATOM 758 C CA . LEU A 1 103 ? -17.212 2.041 6.356 1.00 96.19 103 LEU A CA 1
ATOM 759 C C . LEU A 1 103 ? -17.165 0.895 5.343 1.00 96.19 103 LEU A C 1
ATOM 761 O O . LEU A 1 103 ? -16.126 0.277 5.164 1.00 96.19 103 LEU A O 1
ATOM 765 N N . ARG A 1 104 ? -18.268 0.644 4.632 1.00 96.38 104 ARG A N 1
ATOM 766 C CA . ARG A 1 104 ? -18.412 -0.472 3.688 1.00 96.38 104 ARG A CA 1
ATOM 767 C C . ARG A 1 104 ? -17.283 -0.625 2.648 1.00 96.38 104 ARG A C 1
ATOM 769 O O . ARG A 1 104 ? -16.928 -1.776 2.396 1.00 96.38 104 ARG A O 1
ATOM 776 N N . PRO A 1 105 ? -16.738 0.441 2.023 1.00 96.44 105 PRO A N 1
ATOM 777 C CA . PRO A 1 105 ? -15.650 0.298 1.054 1.00 96.44 105 PRO A CA 1
ATOM 778 C C . PRO A 1 105 ? -14.268 0.133 1.702 1.00 96.44 105 PRO A C 1
ATOM 780 O O . PRO A 1 105 ? -13.287 -0.047 0.984 1.00 96.44 105 PRO A O 1
ATOM 783 N N . LEU A 1 106 ? -14.168 0.221 3.032 1.00 97.19 106 LEU A N 1
ATOM 784 C CA . LEU A 1 106 ? -12.901 0.186 3.747 1.00 97.19 106 LEU A CA 1
ATOM 785 C C . LEU A 1 106 ? -12.592 -1.214 4.281 1.00 97.19 106 LEU A C 1
ATOM 787 O O . LEU A 1 106 ? -13.464 -1.950 4.752 1.00 97.19 106 LEU A O 1
ATOM 791 N N . VAL A 1 107 ? -11.310 -1.551 4.269 1.00 97.50 107 VAL A N 1
ATOM 792 C CA . VAL A 1 107 ? -10.734 -2.663 5.024 1.00 97.50 107 VAL A CA 1
ATOM 793 C C . VAL A 1 107 ? -9.627 -2.122 5.916 1.00 97.50 107 VAL A C 1
ATOM 795 O O . VAL A 1 107 ? -9.035 -1.084 5.620 1.00 97.50 107 VAL A O 1
ATOM 798 N N . PHE A 1 108 ? -9.356 -2.791 7.027 1.00 97.81 108 PHE A N 1
ATOM 799 C CA . PHE A 1 108 ? -8.307 -2.373 7.942 1.00 97.81 108 PHE A CA 1
ATOM 800 C C . PHE A 1 108 ? -7.570 -3.569 8.532 1.00 97.81 108 PHE A C 1
ATOM 802 O O . PHE A 1 108 ? -8.153 -4.638 8.698 1.00 97.81 108 PHE A O 1
ATOM 809 N N . ALA A 1 109 ? -6.308 -3.358 8.872 1.00 96.88 109 ALA A N 1
ATOM 810 C CA . ALA A 1 109 ? -5.521 -4.236 9.722 1.00 96.88 109 ALA A CA 1
ATOM 811 C C . ALA A 1 109 ? -5.088 -3.443 10.959 1.00 96.88 109 ALA A C 1
ATOM 813 O O . ALA A 1 109 ? -4.902 -2.226 10.884 1.00 96.88 109 ALA A O 1
ATOM 814 N N . ALA A 1 110 ? -4.947 -4.114 12.097 1.00 95.88 110 ALA A N 1
ATOM 815 C CA . ALA A 1 110 ? -4.429 -3.509 13.316 1.00 95.88 110 ALA A CA 1
ATOM 816 C C . ALA A 1 110 ? -3.205 -4.285 13.797 1.00 95.88 110 ALA A C 1
ATOM 818 O O . ALA A 1 110 ? -3.176 -5.511 13.707 1.00 95.88 110 ALA A O 1
ATOM 819 N N . SER A 1 111 ? -2.217 -3.556 14.295 1.00 93.19 111 SER A N 1
ATOM 820 C CA . SER A 1 111 ? -0.992 -4.100 14.869 1.00 93.19 111 SER A CA 1
ATOM 821 C C . SER A 1 111 ? -1.058 -4.044 16.397 1.00 93.19 111 SER A C 1
ATOM 823 O O . SER A 1 111 ? -1.759 -3.205 16.970 1.00 93.19 111 SER A O 1
ATOM 825 N N . CYS A 1 112 ? -0.326 -4.936 17.066 1.00 90.00 112 CYS A N 1
ATOM 826 C CA . CYS A 1 112 ? -0.237 -4.991 18.528 1.00 90.00 112 CYS A CA 1
ATOM 827 C C . CYS A 1 112 ? 0.390 -3.734 19.148 1.00 90.00 112 CYS A C 1
ATOM 829 O O . CYS A 1 112 ? 0.121 -3.423 20.303 1.00 90.00 112 CYS A O 1
ATOM 831 N N . ASP A 1 113 ? 1.158 -2.972 18.370 1.00 90.44 113 ASP A N 1
ATOM 832 C CA . ASP A 1 113 ? 1.709 -1.669 18.760 1.00 90.44 113 ASP A CA 1
ATOM 833 C C . ASP A 1 113 ? 0.665 -0.531 18.768 1.00 90.44 113 ASP A C 1
ATOM 835 O O . ASP A 1 113 ? 0.995 0.633 19.003 1.00 90.44 113 ASP A O 1
ATOM 839 N N . GLY A 1 114 ? -0.605 -0.843 18.493 1.00 92.88 114 GLY A N 1
ATOM 840 C CA . GLY A 1 114 ? -1.695 0.124 18.479 1.00 92.88 114 GLY A CA 1
ATOM 841 C C . GLY A 1 114 ? -1.789 0.943 17.192 1.00 92.88 114 GLY A C 1
ATOM 842 O O . GLY A 1 114 ? -2.560 1.908 17.155 1.00 92.88 114 GLY A O 1
ATOM 843 N N . ARG A 1 115 ? -1.061 0.589 16.125 1.00 95.69 115 ARG A N 1
ATOM 844 C CA . ARG A 1 115 ? -1.267 1.146 14.779 1.00 95.69 115 ARG A CA 1
ATOM 845 C C . ARG A 1 115 ? -2.419 0.443 14.061 1.00 95.69 115 ARG A C 1
ATOM 847 O O . ARG A 1 115 ? -2.705 -0.732 14.271 1.00 95.69 115 ARG A O 1
ATOM 854 N N . ALA A 1 116 ? -3.077 1.179 13.178 1.00 97.12 116 ALA A N 1
ATOM 855 C CA . ALA A 1 116 ? -4.051 0.676 12.229 1.00 97.12 116 ALA A CA 1
ATOM 856 C C . ALA A 1 116 ? -3.675 1.121 10.821 1.00 97.12 116 ALA A C 1
ATOM 858 O O . ALA A 1 116 ? -3.381 2.293 10.577 1.00 97.12 116 ALA A O 1
ATOM 859 N N . LEU A 1 117 ? -3.743 0.175 9.898 1.00 97.62 117 LEU A N 1
ATOM 860 C CA . LEU A 1 117 ? -3.616 0.405 8.475 1.00 97.62 117 LEU A CA 1
ATOM 861 C C . LEU A 1 117 ? -5.009 0.338 7.862 1.00 97.62 117 LEU A C 1
ATOM 863 O O . LEU A 1 117 ? -5.650 -0.709 7.912 1.00 97.62 117 LEU A O 1
ATOM 867 N N . VAL A 1 118 ? -5.485 1.441 7.289 1.00 97.56 118 VAL A N 1
ATOM 868 C CA . VAL A 1 118 ? -6.821 1.531 6.687 1.00 97.56 118 VAL A CA 1
ATOM 869 C C . VAL A 1 118 ? -6.686 1.707 5.184 1.00 97.56 118 VAL A C 1
ATOM 871 O O . VAL A 1 118 ? -5.990 2.608 4.722 1.00 97.56 118 VAL A O 1
ATOM 874 N N . ARG A 1 119 ? -7.386 0.861 4.430 1.00 96.50 119 ARG A N 1
ATOM 875 C CA . ARG A 1 119 ? -7.370 0.790 2.969 1.00 96.50 119 ARG A CA 1
ATOM 876 C C . ARG A 1 119 ? -8.763 1.001 2.404 1.00 96.50 119 ARG A C 1
ATOM 878 O O . ARG A 1 119 ? -9.726 0.437 2.921 1.00 96.50 119 ARG A O 1
ATOM 885 N N . GLY A 1 120 ? -8.856 1.736 1.303 1.00 94.31 120 GLY A N 1
ATOM 886 C CA . GLY A 1 120 ? -10.077 1.858 0.509 1.00 94.31 120 GLY A CA 1
ATOM 887 C C . GLY A 1 120 ? -10.334 3.283 0.038 1.00 94.31 120 GLY A C 1
ATOM 888 O O . GLY A 1 120 ? -9.527 4.183 0.260 1.00 94.31 120 GLY A O 1
ATOM 889 N N . HIS A 1 121 ? -11.473 3.485 -0.622 1.00 92.62 121 HIS A N 1
ATOM 890 C CA . HIS A 1 121 ? -11.838 4.777 -1.194 1.00 92.62 121 HIS A CA 1
ATOM 891 C C . HIS A 1 121 ? -13.310 5.130 -0.905 1.00 92.62 121 HIS A C 1
ATOM 893 O O . HIS A 1 121 ? -14.184 4.289 -1.134 1.00 92.62 121 HIS A O 1
ATOM 899 N N . PRO A 1 122 ? -13.613 6.356 -0.434 1.00 93.38 122 PRO A N 1
ATOM 900 C CA . PRO A 1 122 ? -12.665 7.398 -0.031 1.00 93.38 122 PRO A CA 1
ATOM 901 C C . PRO A 1 122 ? -11.977 7.063 1.300 1.00 93.38 122 PRO A C 1
ATOM 903 O O . PRO A 1 122 ? -12.592 6.478 2.192 1.00 93.38 122 PRO A O 1
ATOM 906 N N . LEU A 1 123 ? -10.720 7.484 1.464 1.00 94.62 123 LEU A N 1
ATOM 907 C CA . LEU A 1 123 ? -10.017 7.338 2.740 1.00 94.62 123 LEU A CA 1
ATOM 908 C C . LEU A 1 123 ? -10.692 8.160 3.854 1.00 94.62 123 LEU A C 1
ATOM 910 O O . LEU A 1 123 ? -11.196 9.262 3.601 1.00 94.62 123 LEU A O 1
ATOM 914 N N . PRO A 1 124 ? -10.677 7.671 5.107 1.00 94.44 124 PRO A N 1
ATOM 915 C CA . PRO A 1 124 ? -11.182 8.441 6.231 1.00 94.44 124 PRO A CA 1
ATOM 916 C C . PRO A 1 124 ? -10.385 9.752 6.392 1.00 94.44 124 PRO A C 1
ATOM 918 O O . PRO A 1 124 ? -9.157 9.746 6.285 1.00 94.44 124 PRO A O 1
ATOM 921 N N . PRO A 1 125 ? -11.051 10.888 6.675 1.00 94.75 125 PRO A N 1
ATOM 922 C CA . PRO A 1 125 ? -10.400 12.176 6.907 1.00 94.75 125 PRO A CA 1
ATOM 923 C C . PRO A 1 125 ? -9.831 12.231 8.332 1.00 94.75 125 PRO A C 1
ATOM 925 O O . PRO A 1 125 ? -10.265 13.022 9.165 1.00 94.75 125 PRO A O 1
ATOM 928 N N . ILE A 1 126 ? -8.899 11.330 8.629 1.00 95.31 126 ILE A N 1
ATOM 929 C CA . ILE A 1 126 ? -8.220 11.221 9.919 1.00 95.31 126 ILE A CA 1
ATOM 930 C C . ILE A 1 126 ? -6.720 11.492 9.743 1.00 95.31 126 ILE A C 1
ATOM 932 O O . ILE A 1 126 ? -6.171 11.173 8.686 1.00 95.31 126 ILE A O 1
ATOM 936 N N . PRO A 1 127 ? -6.048 12.085 10.746 1.00 95.56 127 PRO A N 1
ATOM 937 C CA . PRO A 1 127 ? -4.601 12.265 10.712 1.00 95.56 127 PRO A CA 1
ATOM 938 C C . PRO A 1 127 ? -3.872 10.922 10.658 1.00 95.56 127 PRO A C 1
ATOM 940 O O . PRO A 1 127 ? -4.226 9.998 11.389 1.00 95.56 127 PRO A O 1
ATOM 943 N N . GLY A 1 128 ? -2.833 10.845 9.834 1.00 94.56 128 GLY A N 1
ATOM 944 C CA . GLY A 1 128 ? -2.012 9.656 9.659 1.00 94.56 128 GLY A CA 1
ATOM 945 C C . GLY A 1 128 ? -1.048 9.815 8.490 1.00 94.56 128 GLY A C 1
ATOM 946 O O . GLY A 1 128 ? -1.136 10.782 7.729 1.00 94.56 128 GLY A O 1
ATOM 947 N N . GLU A 1 129 ? -0.139 8.860 8.347 1.00 95.12 129 GLU A N 1
ATOM 948 C CA . GLU A 1 129 ? 0.745 8.776 7.190 1.00 95.12 129 GLU A CA 1
ATOM 949 C C . GLU A 1 129 ? -0.033 8.187 6.015 1.00 95.12 129 GLU A C 1
ATOM 951 O O . GLU A 1 129 ? -0.599 7.097 6.107 1.00 95.12 129 GLU A O 1
ATOM 956 N N . ARG A 1 130 ? -0.123 8.938 4.919 1.00 95.12 130 ARG A N 1
ATOM 957 C CA . ARG A 1 130 ? -0.808 8.490 3.707 1.00 95.12 130 ARG A CA 1
ATOM 958 C C . ARG A 1 130 ? 0.172 7.730 2.830 1.00 95.12 130 ARG A C 1
ATOM 960 O O . ARG A 1 130 ? 1.301 8.181 2.638 1.00 95.12 130 ARG A O 1
ATOM 967 N N . CYS A 1 131 ? -0.282 6.613 2.276 1.00 94.38 131 CYS A N 1
ATOM 968 C CA . CYS A 1 131 ? 0.524 5.784 1.393 1.00 94.38 131 CYS A CA 1
ATOM 969 C C . CYS A 1 131 ? -0.192 5.566 0.059 1.00 94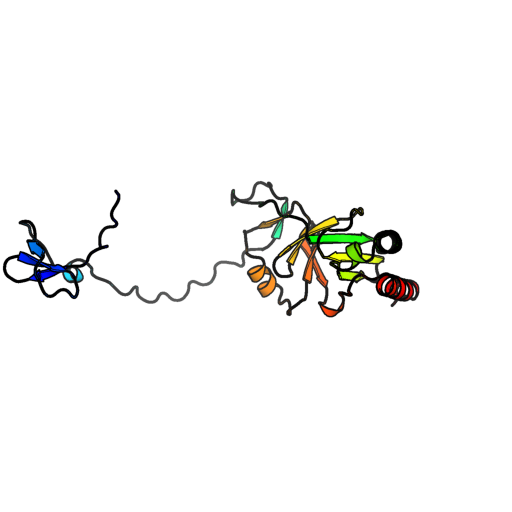.38 131 CYS A C 1
ATOM 971 O O . CYS A 1 131 ? -1.415 5.390 -0.006 1.00 94.38 131 CYS A O 1
ATOM 973 N N . CYS A 1 132 ? 0.601 5.540 -1.005 1.00 92.81 132 CYS A N 1
ATOM 974 C CA . CYS A 1 132 ? 0.173 5.104 -2.323 1.00 92.81 132 CYS A CA 1
ATOM 975 C C . CYS A 1 132 ? 0.411 3.597 -2.422 1.00 92.81 132 CYS A C 1
ATOM 977 O O . CYS A 1 132 ? 1.516 3.130 -2.146 1.00 92.81 132 CYS A O 1
ATOM 979 N N . GLU A 1 133 ? -0.620 2.847 -2.805 1.00 92.25 133 GLU A N 1
ATOM 980 C CA . GLU A 1 133 ? -0.540 1.399 -2.985 1.00 92.25 133 GLU A CA 1
ATOM 981 C C . GLU A 1 133 ? -0.577 1.037 -4.468 1.00 92.25 133 GLU A C 1
ATOM 983 O O . GLU A 1 133 ? -1.458 1.495 -5.193 1.00 92.25 133 GLU A O 1
ATOM 988 N N . GLU A 1 134 ? 0.331 0.169 -4.901 1.00 90.94 134 GLU A N 1
ATOM 989 C CA . GLU A 1 134 ? 0.331 -0.430 -6.237 1.00 90.94 134 GLU A CA 1
ATOM 990 C C . GLU A 1 134 ? 0.795 -1.890 -6.114 1.00 90.94 134 GLU A C 1
ATOM 992 O O . GLU A 1 134 ? 1.818 -2.156 -5.492 1.00 90.94 134 GLU A O 1
ATOM 997 N N . ASP A 1 135 ? 0.026 -2.853 -6.629 1.00 90.69 135 ASP A N 1
ATOM 998 C CA . ASP A 1 135 ? 0.338 -4.298 -6.599 1.00 90.69 135 ASP A CA 1
ATOM 999 C C . ASP A 1 135 ? 0.766 -4.878 -5.230 1.00 90.69 135 ASP A C 1
ATOM 1001 O O . ASP A 1 135 ? 1.588 -5.796 -5.133 1.00 90.69 135 ASP A O 1
ATOM 1005 N N . GLY A 1 136 ? 0.189 -4.380 -4.134 1.00 92.62 136 GLY A N 1
ATOM 1006 C CA . GLY A 1 136 ? 0.555 -4.810 -2.781 1.00 92.62 136 GLY A CA 1
ATOM 1007 C C . GLY A 1 136 ? 1.889 -4.234 -2.289 1.00 92.62 136 GLY A C 1
ATOM 1008 O O . GLY A 1 136 ? 2.470 -4.759 -1.343 1.00 92.62 136 GLY A O 1
ATOM 1009 N N . ILE A 1 137 ? 2.361 -3.147 -2.895 1.00 94.94 137 ILE A N 1
ATOM 1010 C CA . ILE A 1 137 ? 3.465 -2.322 -2.408 1.00 94.94 137 ILE A CA 1
ATOM 1011 C C . ILE A 1 137 ? 2.894 -0.972 -1.977 1.00 94.94 137 ILE A C 1
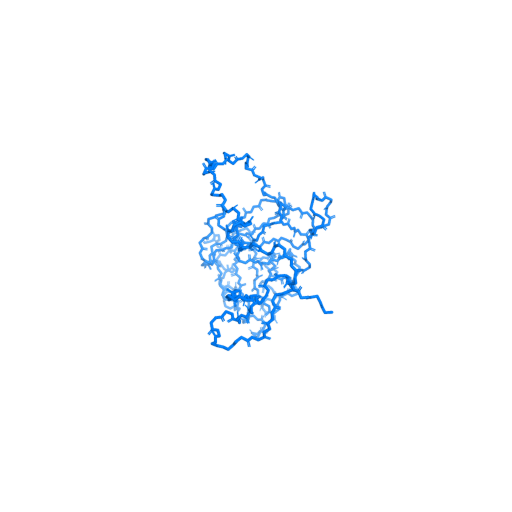ATOM 1013 O O . ILE A 1 137 ? 2.393 -0.215 -2.807 1.00 94.94 137 ILE A O 1
ATOM 1017 N N . ALA A 1 138 ? 2.967 -0.670 -0.684 1.00 95.19 138 ALA A N 1
ATOM 1018 C CA . ALA A 1 138 ? 2.568 0.608 -0.113 1.00 95.19 138 ALA A CA 1
ATOM 1019 C C . ALA A 1 138 ? 3.799 1.460 0.192 1.00 95.19 138 ALA A C 1
ATOM 1021 O O . ALA A 1 138 ? 4.652 1.069 0.987 1.00 95.19 138 ALA A O 1
ATOM 1022 N N . VAL A 1 139 ? 3.869 2.638 -0.426 1.00 94.31 139 VAL A N 1
ATOM 1023 C CA . VAL A 1 139 ? 4.955 3.609 -0.240 1.00 94.31 139 VAL A CA 1
ATOM 1024 C C . VAL A 1 139 ? 4.371 4.915 0.306 1.00 94.31 139 VAL A C 1
ATOM 1026 O O . VAL A 1 139 ? 3.314 5.335 -0.180 1.00 94.31 139 VAL A O 1
ATOM 1029 N N . PRO A 1 140 ? 5.014 5.584 1.281 1.00 94.38 140 PRO A N 1
ATOM 1030 C CA . PRO A 1 140 ? 4.548 6.873 1.778 1.00 94.38 140 PRO A CA 1
ATOM 1031 C C . PRO A 1 140 ? 4.417 7.905 0.656 1.00 94.38 140 PRO A C 1
ATOM 1033 O O . PRO A 1 140 ? 5.244 7.970 -0.259 1.00 94.38 140 PRO A O 1
ATOM 1036 N N . CYS A 1 141 ? 3.376 8.735 0.717 1.00 91.56 141 CYS A N 1
ATOM 1037 C CA . CYS A 1 141 ? 3.201 9.820 -0.243 1.00 91.56 141 CYS A CA 1
ATOM 1038 C C . CYS A 1 141 ? 4.431 10.743 -0.241 1.00 91.56 141 CYS A C 1
ATOM 1040 O O . CYS A 1 141 ? 4.982 11.075 0.807 1.00 91.56 141 CYS A O 1
ATOM 1042 N N . GLY A 1 142 ? 4.861 11.171 -1.430 1.00 89.12 142 GLY A N 1
ATOM 1043 C CA . GLY A 1 142 ? 6.083 11.963 -1.593 1.00 89.12 142 GLY A CA 1
ATOM 1044 C C . GLY A 1 142 ? 7.366 11.134 -1.709 1.00 89.12 142 GLY A C 1
ATOM 1045 O O . GLY A 1 142 ? 8.444 11.721 -1.763 1.00 89.12 142 GLY A O 1
ATOM 1046 N N . PHE A 1 143 ? 7.272 9.804 -1.797 1.00 89.12 143 PHE A N 1
ATOM 1047 C CA . PHE A 1 143 ? 8.393 8.913 -2.106 1.00 89.12 143 PHE A CA 1
ATOM 1048 C C . PHE A 1 143 ? 8.170 8.149 -3.416 1.00 89.12 143 PHE A C 1
ATOM 1050 O O . PHE A 1 143 ? 7.041 7.933 -3.855 1.00 89.12 143 PHE A O 1
ATOM 1057 N N . ALA A 1 144 ? 9.267 7.747 -4.053 1.00 88.31 144 ALA A N 1
ATOM 1058 C CA . ALA A 1 144 ? 9.273 6.960 -5.280 1.00 88.31 144 ALA A CA 1
ATOM 1059 C C . ALA A 1 144 ? 10.452 5.978 -5.301 1.00 88.31 144 ALA A C 1
ATOM 1061 O O . ALA A 1 144 ? 11.473 6.207 -4.652 1.00 88.31 144 ALA A O 1
ATOM 1062 N N . TRP A 1 145 ? 10.324 4.905 -6.081 1.00 87.50 145 TRP A N 1
ATOM 1063 C CA . TRP A 1 145 ? 11.403 3.946 -6.316 1.00 87.50 145 TRP A CA 1
ATOM 1064 C C . TRP A 1 145 ? 12.533 4.542 -7.153 1.00 87.50 145 TRP A C 1
ATOM 1066 O O . TRP A 1 145 ? 12.272 5.170 -8.179 1.00 87.50 145 TRP A O 1
ATOM 1076 N N . SER A 1 146 ? 13.769 4.278 -6.730 1.00 86.81 146 SER A N 1
ATOM 1077 C CA . SER A 1 146 ? 15.006 4.539 -7.459 1.00 86.81 146 SER A CA 1
ATOM 1078 C C . SER A 1 146 ? 15.870 3.264 -7.494 1.00 86.81 146 SER A C 1
ATOM 1080 O O . SER A 1 146 ? 16.187 2.716 -6.431 1.00 86.81 146 SER A O 1
ATOM 1082 N N . PRO A 1 147 ? 16.264 2.770 -8.684 1.00 86.75 147 PRO A N 1
ATOM 1083 C CA . PRO A 1 147 ? 15.747 3.168 -9.997 1.00 86.75 147 PRO A CA 1
ATOM 1084 C C . PRO A 1 147 ? 14.229 2.957 -10.108 1.00 86.75 147 PRO A C 1
ATOM 1086 O O . PRO A 1 147 ? 13.640 2.195 -9.337 1.00 86.75 147 PRO A O 1
ATOM 1089 N N . ARG A 1 148 ? 13.594 3.612 -11.086 1.00 85.06 148 ARG A N 1
ATOM 1090 C CA . ARG A 1 148 ? 12.168 3.415 -11.361 1.00 85.06 148 ARG A CA 1
ATOM 1091 C C . ARG A 1 148 ? 11.911 1.971 -11.782 1.00 85.06 148 ARG A C 1
ATOM 1093 O O . ARG A 1 148 ? 12.280 1.552 -12.874 1.00 85.06 148 ARG A O 1
ATOM 1100 N N . VAL A 1 149 ? 11.245 1.229 -10.908 1.00 87.69 149 VAL A N 1
ATOM 1101 C CA . VAL A 1 149 ? 10.799 -0.143 -11.150 1.00 87.69 149 VAL A CA 1
ATOM 1102 C C . VAL A 1 149 ? 9.298 -0.240 -10.917 1.00 87.69 149 VAL A C 1
ATOM 1104 O O . VAL A 1 149 ? 8.747 0.455 -10.063 1.00 87.69 149 VAL A O 1
ATOM 1107 N N . GLY A 1 150 ? 8.630 -1.089 -11.698 1.00 87.25 150 GLY A N 1
ATOM 1108 C CA . GLY A 1 150 ? 7.210 -1.371 -11.505 1.00 87.25 150 GLY A CA 1
ATOM 1109 C C . GLY A 1 150 ? 6.964 -2.087 -10.177 1.00 87.25 150 GLY A C 1
ATOM 1110 O O . GLY A 1 150 ? 7.803 -2.872 -9.723 1.00 87.25 150 GLY A O 1
ATOM 1111 N N . ALA A 1 151 ? 5.802 -1.849 -9.569 1.00 89.50 151 ALA A N 1
ATOM 1112 C CA . ALA A 1 151 ? 5.449 -2.456 -8.290 1.00 89.50 151 ALA A CA 1
ATOM 1113 C C . ALA A 1 151 ? 5.436 -3.994 -8.352 1.00 89.50 151 ALA A C 1
ATOM 1115 O O . ALA A 1 151 ? 5.923 -4.640 -7.427 1.00 89.50 151 ALA A O 1
ATOM 1116 N N . GLY A 1 152 ? 5.010 -4.585 -9.475 1.00 90.44 152 GLY A N 1
ATOM 1117 C CA . GLY A 1 152 ? 5.112 -6.028 -9.717 1.00 90.44 152 GLY A CA 1
ATOM 1118 C C . GLY A 1 152 ? 6.544 -6.586 -9.633 1.00 90.44 152 GLY A C 1
ATOM 1119 O O . GLY A 1 152 ? 6.750 -7.665 -9.079 1.00 90.44 152 GLY A O 1
ATOM 1120 N N . THR A 1 153 ? 7.553 -5.840 -10.099 1.00 91.38 153 THR A N 1
ATOM 1121 C CA . THR A 1 153 ? 8.967 -6.241 -9.973 1.00 91.38 153 THR A CA 1
ATOM 1122 C C . THR A 1 153 ? 9.411 -6.213 -8.517 1.00 91.38 153 THR A C 1
ATOM 1124 O O . THR A 1 153 ? 10.026 -7.165 -8.041 1.00 91.38 153 THR A O 1
ATOM 1127 N N . VAL A 1 154 ? 9.068 -5.147 -7.789 1.00 92.19 154 VAL A N 1
ATOM 1128 C CA . VAL A 1 154 ? 9.375 -5.031 -6.355 1.00 92.19 154 VAL A CA 1
ATOM 1129 C C . VAL A 1 154 ? 8.715 -6.171 -5.583 1.00 92.19 154 VAL A C 1
ATOM 1131 O O . VAL A 1 154 ? 9.369 -6.848 -4.797 1.00 92.19 154 VAL A O 1
ATOM 1134 N N . ARG A 1 155 ? 7.441 -6.442 -5.865 1.00 93.56 155 ARG A N 1
ATOM 1135 C CA . ARG A 1 155 ? 6.671 -7.540 -5.278 1.00 93.56 155 ARG A CA 1
ATOM 1136 C C . ARG A 1 155 ? 7.348 -8.895 -5.475 1.00 93.56 155 ARG A C 1
ATOM 1138 O O . ARG A 1 155 ? 7.442 -9.666 -4.521 1.00 93.56 155 ARG A O 1
ATOM 1145 N N . ALA A 1 156 ? 7.829 -9.173 -6.687 1.00 91.88 156 ALA A N 1
ATOM 1146 C CA . ALA A 1 156 ? 8.544 -10.407 -6.998 1.00 91.88 156 ALA A CA 1
ATOM 1147 C C . ALA A 1 156 ? 9.870 -10.508 -6.227 1.00 91.88 156 ALA A C 1
ATOM 1149 O O . ALA A 1 156 ? 10.164 -11.554 -5.656 1.00 91.88 156 ALA A O 1
ATOM 1150 N N . VAL A 1 157 ? 10.631 -9.410 -6.142 1.00 90.94 157 VAL A N 1
ATOM 1151 C CA . VAL A 1 157 ? 11.892 -9.350 -5.380 1.00 90.94 157 VAL A CA 1
ATOM 1152 C C . VAL A 1 157 ? 11.666 -9.579 -3.881 1.00 90.94 157 VAL A C 1
ATOM 1154 O O . VAL A 1 157 ? 12.467 -10.255 -3.242 1.00 90.94 157 VAL A O 1
ATOM 1157 N N . LEU A 1 158 ? 10.574 -9.053 -3.319 1.00 92.00 158 LEU A N 1
ATOM 1158 C CA . LEU A 1 158 ? 10.215 -9.236 -1.906 1.00 92.00 158 LEU A CA 1
ATOM 1159 C C . LEU A 1 158 ? 9.552 -10.592 -1.605 1.00 92.00 158 LEU A C 1
ATOM 1161 O O . LEU A 1 158 ? 9.316 -10.908 -0.435 1.00 92.00 158 LEU A O 1
ATOM 1165 N N . GLY A 1 159 ? 9.225 -11.380 -2.636 1.00 93.81 159 GLY A N 1
ATOM 1166 C CA . GLY A 1 159 ? 8.577 -12.683 -2.497 1.00 93.81 159 GLY A CA 1
ATOM 1167 C C . GLY A 1 159 ? 7.208 -12.612 -1.814 1.00 93.81 159 GLY A C 1
ATOM 1168 O O . GLY A 1 159 ? 6.928 -13.431 -0.939 1.00 93.81 159 GLY A O 1
ATOM 1169 N N . LEU A 1 160 ? 6.383 -11.614 -2.157 1.00 94.31 160 LEU A N 1
ATOM 1170 C CA . LEU A 1 160 ? 5.060 -11.431 -1.546 1.00 94.31 160 LEU A CA 1
ATOM 1171 C C . LEU A 1 160 ? 4.011 -12.381 -2.139 1.00 94.31 160 LEU A C 1
ATOM 1173 O O . LEU A 1 160 ? 3.719 -12.348 -3.343 1.00 94.31 160 LEU A O 1
ATOM 1177 N N . ALA A 1 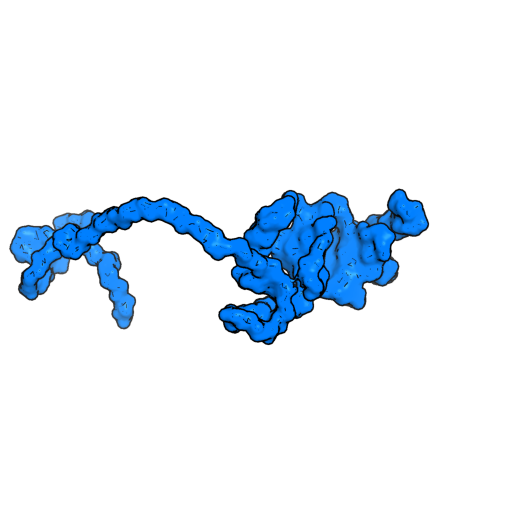161 ? 3.363 -13.159 -1.276 1.00 92.56 161 ALA A N 1
ATOM 1178 C CA . ALA A 1 161 ? 2.245 -14.022 -1.635 1.00 92.56 161 ALA A CA 1
ATOM 1179 C C . ALA A 1 161 ? 0.996 -13.196 -1.994 1.00 92.56 161 ALA A C 1
ATOM 1181 O O . ALA A 1 161 ? 0.862 -12.048 -1.551 1.00 92.56 161 ALA A O 1
ATOM 1182 N N . PRO A 1 162 ? 0.067 -13.722 -2.818 1.00 88.75 162 PRO A N 1
ATOM 1183 C CA . PRO A 1 162 ? -1.147 -13.005 -3.200 1.00 88.75 162 PRO A CA 1
ATOM 1184 C C . PRO A 1 162 ? -1.859 -12.390 -1.990 1.00 88.75 162 PRO A C 1
ATOM 1186 O O . PRO A 1 162 ? -2.030 -13.050 -0.972 1.00 88.75 162 PRO A O 1
ATOM 1189 N N . ARG A 1 163 ? -2.311 -11.135 -2.122 1.00 90.25 163 ARG A N 1
ATOM 1190 C CA . ARG A 1 163 ? -3.007 -10.356 -1.074 1.00 90.25 163 ARG A CA 1
ATOM 1191 C C . ARG A 1 163 ? -2.142 -9.892 0.105 1.00 90.25 163 ARG A C 1
ATOM 1193 O O . ARG A 1 163 ? -2.645 -9.098 0.893 1.00 90.25 163 ARG A O 1
ATOM 1200 N N . GLU A 1 164 ? -0.879 -10.304 0.200 1.00 94.69 164 GLU A N 1
ATOM 1201 C CA . GLU A 1 164 ? 0.078 -9.660 1.101 1.00 94.69 164 GLU A CA 1
ATOM 1202 C C . GLU A 1 164 ? 0.417 -8.248 0.621 1.00 94.69 164 GLU A C 1
ATOM 1204 O O . GLU A 1 164 ? 0.436 -7.958 -0.587 1.00 94.69 164 GLU A O 1
ATOM 1209 N N . LEU A 1 165 ? 0.723 -7.399 1.598 1.00 96.25 165 LEU A N 1
ATOM 1210 C CA . LEU A 1 165 ? 1.139 -6.022 1.412 1.00 96.25 165 LEU A CA 1
ATOM 1211 C C . LEU A 1 165 ? 2.524 -5.816 2.039 1.00 96.25 165 LEU A C 1
ATOM 1213 O O . LEU A 1 165 ? 2.743 -6.195 3.187 1.00 96.25 165 LEU A O 1
ATOM 1217 N N . ALA A 1 166 ? 3.442 -5.179 1.318 1.00 96.69 166 ALA A N 1
ATOM 1218 C CA . ALA A 1 166 ? 4.637 -4.586 1.912 1.00 96.69 166 ALA A CA 1
ATOM 1219 C C . ALA A 1 166 ? 4.377 -3.109 2.205 1.00 96.69 166 ALA A C 1
ATOM 1221 O O . ALA A 1 166 ? 4.081 -2.344 1.285 1.00 96.69 166 ALA A O 1
ATOM 1222 N N . LEU A 1 167 ? 4.496 -2.714 3.470 1.00 96.25 167 LEU A N 1
ATOM 1223 C CA . LEU A 1 167 ? 4.379 -1.329 3.908 1.00 96.25 167 LEU A CA 1
ATOM 1224 C C . LEU A 1 167 ? 5.772 -0.752 4.146 1.00 96.25 167 LEU A C 1
ATOM 1226 O O . LEU A 1 167 ? 6.474 -1.200 5.048 1.00 96.25 167 LEU A O 1
ATOM 1230 N N . PHE A 1 168 ? 6.162 0.229 3.337 1.00 95.62 168 PHE A N 1
ATOM 1231 C CA . PHE A 1 168 ? 7.438 0.927 3.466 1.00 95.62 168 PHE A CA 1
ATOM 1232 C C . PHE A 1 168 ? 7.322 2.142 4.388 1.00 95.62 168 PHE A C 1
ATOM 1234 O O . PHE A 1 168 ? 6.339 2.878 4.328 1.00 95.62 168 PHE A O 1
ATOM 1241 N N . ALA A 1 169 ? 8.362 2.386 5.181 1.00 93.12 169 ALA A N 1
ATOM 1242 C CA . ALA A 1 169 ? 8.579 3.634 5.906 1.00 93.12 169 ALA A CA 1
ATOM 1243 C C . ALA A 1 169 ? 9.552 4.534 5.131 1.00 93.12 169 ALA A C 1
ATOM 1245 O O . ALA A 1 169 ? 10.309 4.054 4.296 1.00 93.12 169 ALA A O 1
ATOM 1246 N N . GLY A 1 170 ? 9.576 5.841 5.402 1.00 88.81 170 GLY A N 1
ATOM 1247 C CA . GLY A 1 170 ? 10.385 6.805 4.636 1.00 88.81 170 GLY A CA 1
ATOM 1248 C C . GLY A 1 170 ? 11.912 6.592 4.657 1.00 88.81 170 GLY A C 1
ATOM 1249 O O . GLY A 1 170 ? 12.617 7.203 3.856 1.00 88.81 170 GLY A O 1
ATOM 1250 N N . ASP A 1 171 ? 12.432 5.740 5.541 1.00 89.06 171 ASP A N 1
ATOM 1251 C CA . ASP A 1 171 ? 13.847 5.347 5.606 1.00 89.06 171 ASP A CA 1
ATOM 1252 C C . ASP A 1 171 ? 14.194 4.138 4.711 1.00 89.06 171 ASP A C 1
ATOM 1254 O O . ASP A 1 171 ? 15.361 3.765 4.586 1.00 89.06 171 ASP A O 1
ATOM 1258 N N . GLY A 1 172 ? 13.194 3.539 4.057 1.00 89.44 172 GLY A N 1
ATOM 1259 C CA . GLY A 1 172 ? 13.346 2.347 3.227 1.00 89.44 172 GLY A CA 1
ATOM 1260 C C . GLY A 1 172 ? 13.212 1.027 3.980 1.00 89.44 172 GLY A C 1
ATOM 1261 O O . GLY A 1 172 ? 13.268 -0.026 3.339 1.00 89.44 172 GLY A O 1
ATOM 1262 N N . SER A 1 173 ? 13.006 1.055 5.300 1.00 93.38 173 SER A N 1
ATOM 1263 C CA . SER A 1 173 ? 12.546 -0.122 6.031 1.00 93.38 173 SER A CA 1
ATOM 1264 C C . SER A 1 173 ? 11.129 -0.488 5.590 1.00 93.38 173 SER A C 1
ATOM 1266 O O . SER A 1 173 ? 10.370 0.351 5.094 1.00 93.38 173 SER A O 1
ATOM 1268 N N . TRP A 1 174 ? 10.780 -1.765 5.712 1.00 95.25 174 TRP A N 1
ATOM 1269 C CA . TRP A 1 174 ? 9.446 -2.230 5.367 1.00 95.25 174 TRP A CA 1
ATOM 1270 C C . TRP A 1 174 ? 9.006 -3.370 6.269 1.00 95.25 174 TRP A C 1
ATOM 1272 O O . TRP A 1 174 ? 9.826 -4.133 6.783 1.00 95.25 174 TRP A O 1
ATOM 1282 N N . GLU A 1 175 ? 7.695 -3.493 6.422 1.00 95.00 175 GLU A N 1
ATOM 1283 C CA . GLU A 1 175 ? 7.053 -4.592 7.129 1.00 95.00 175 GLU A CA 1
ATOM 1284 C C . GLU A 1 175 ? 6.073 -5.325 6.211 1.00 95.00 175 GLU A C 1
ATOM 1286 O O . GLU A 1 175 ? 5.456 -4.741 5.313 1.00 95.00 175 GLU A O 1
ATOM 1291 N N . ARG A 1 176 ? 5.949 -6.637 6.423 1.00 96.06 176 ARG A N 1
ATOM 1292 C CA . ARG A 1 176 ? 4.992 -7.480 5.709 1.00 96.06 176 ARG A CA 1
ATOM 1293 C C . ARG A 1 176 ? 3.679 -7.507 6.480 1.00 96.06 176 ARG A C 1
ATOM 1295 O O . ARG A 1 176 ? 3.661 -7.886 7.646 1.00 96.06 176 ARG A O 1
ATOM 1302 N N . VAL A 1 177 ? 2.585 -7.173 5.806 1.00 95.75 177 VAL A N 1
ATOM 1303 C CA . VAL A 1 177 ? 1.226 -7.290 6.337 1.00 95.75 177 VAL A CA 1
ATOM 1304 C C . VAL A 1 177 ? 0.531 -8.459 5.631 1.00 95.75 177 VAL A C 1
ATOM 1306 O O . VAL A 1 177 ? 0.298 -8.382 4.416 1.00 95.75 177 VAL A O 1
ATOM 1309 N N . PRO A 1 178 ? 0.208 -9.544 6.359 1.00 94.50 178 PRO A N 1
ATOM 1310 C CA . PRO A 1 178 ? -0.516 -10.677 5.799 1.00 94.50 178 PRO A CA 1
ATOM 1311 C C . PRO A 1 178 ? -1.898 -10.270 5.276 1.00 94.50 178 PRO A C 1
ATOM 1313 O O . PRO A 1 178 ? -2.572 -9.401 5.837 1.00 94.50 178 PRO A O 1
ATOM 1316 N N . GLY A 1 179 ? -2.344 -10.905 4.193 1.00 91.75 179 GLY A N 1
ATOM 1317 C CA . GLY A 1 179 ? -3.630 -10.580 3.569 1.00 91.75 179 GLY A CA 1
ATOM 1318 C C . GLY A 1 179 ? -4.830 -10.893 4.471 1.00 91.75 179 GLY A C 1
ATOM 1319 O O . GLY A 1 179 ? -5.850 -10.205 4.423 1.00 91.75 179 GLY A O 1
ATOM 1320 N N . GLU A 1 180 ? -4.697 -11.909 5.317 1.00 92.94 180 GLU A N 1
ATOM 1321 C CA . GLU A 1 180 ? -5.670 -12.346 6.316 1.00 92.94 180 GLU A CA 1
ATOM 1322 C C . GLU A 1 180 ? -5.806 -11.383 7.501 1.00 92.94 180 GLU A C 1
ATOM 1324 O O . GLU A 1 180 ? -6.823 -11.407 8.193 1.00 92.94 180 GLU A O 1
ATOM 1329 N N . SER A 1 181 ? -4.827 -10.498 7.716 1.00 93.81 181 SER A N 1
ATOM 1330 C CA . SER A 1 181 ? -4.899 -9.473 8.761 1.00 93.81 181 SER A CA 1
ATOM 1331 C C . SER A 1 181 ? -5.903 -8.365 8.429 1.00 93.81 181 SER A C 1
ATOM 1333 O O . SER A 1 181 ? -6.279 -7.596 9.314 1.00 93.81 181 SER A O 1
ATOM 1335 N N . PHE A 1 182 ? -6.356 -8.273 7.173 1.00 95.06 182 PHE A N 1
ATOM 1336 C CA . PHE A 1 182 ? -7.338 -7.282 6.751 1.00 95.06 182 PHE A CA 1
ATOM 1337 C C . PHE A 1 182 ? -8.773 -7.743 7.022 1.00 95.06 182 PHE A C 1
ATOM 1339 O O . PHE A 1 182 ? -9.292 -8.664 6.389 1.00 95.06 182 PHE A O 1
ATOM 1346 N N . ALA A 1 183 ? -9.463 -7.016 7.895 1.00 95.69 183 ALA A N 1
ATOM 1347 C CA . ALA A 1 183 ? -10.892 -7.151 8.137 1.00 95.69 183 ALA A CA 1
ATOM 1348 C C . ALA A 1 183 ? -11.683 -6.067 7.392 1.00 95.69 183 ALA A C 1
ATOM 1350 O O . ALA A 1 183 ? -11.223 -4.937 7.220 1.00 95.69 183 ALA A O 1
ATOM 1351 N N . ARG A 1 184 ? -12.921 -6.375 6.983 1.00 97.12 184 ARG A N 1
ATOM 1352 C CA . ARG A 1 184 ? -13.854 -5.341 6.504 1.00 97.12 184 ARG A CA 1
ATOM 1353 C C . ARG A 1 184 ? -14.160 -4.360 7.628 1.00 97.12 184 ARG A C 1
ATOM 1355 O O . ARG A 1 184 ? -14.440 -4.772 8.754 1.00 97.12 184 ARG A O 1
ATOM 1362 N N . ALA A 1 185 ? -14.156 -3.069 7.317 1.00 95.81 185 ALA A N 1
ATOM 1363 C CA . ALA A 1 185 ? -14.495 -2.056 8.295 1.00 95.81 185 ALA A CA 1
ATOM 1364 C C . ALA A 1 185 ? -16.000 -2.113 8.600 1.00 95.81 185 ALA A C 1
ATOM 1366 O O . ALA A 1 185 ? -16.860 -1.792 7.781 1.00 95.81 185 ALA A O 1
ATOM 1367 N N . ALA A 1 186 ? -16.312 -2.533 9.818 1.00 96.44 186 ALA A N 1
ATOM 1368 C CA . ALA A 1 186 ? -17.629 -2.462 10.427 1.00 96.44 186 ALA A CA 1
ATOM 1369 C C . ALA A 1 186 ? -17.437 -2.108 11.902 1.00 96.44 186 ALA A C 1
ATOM 1371 O O . ALA A 1 186 ? -16.435 -2.499 12.496 1.00 96.44 186 ALA A O 1
ATOM 1372 N N . ARG A 1 187 ? -18.394 -1.403 12.518 1.00 96.19 187 ARG A N 1
ATOM 1373 C CA . ARG A 1 187 ? -18.288 -1.017 13.939 1.00 96.19 187 ARG A CA 1
ATOM 1374 C C . ARG A 1 187 ? -18.054 -2.224 14.852 1.00 96.19 187 ARG A C 1
ATOM 1376 O O . ARG A 1 187 ? -17.198 -2.167 15.723 1.00 96.19 187 ARG A O 1
ATOM 1383 N N . SER A 1 188 ? -18.749 -3.335 14.607 1.00 96.00 188 SER A N 1
ATOM 1384 C CA . SER A 1 188 ? -18.543 -4.587 15.346 1.00 96.00 188 SER A CA 1
ATOM 1385 C C . SER A 1 188 ? -17.122 -5.136 15.195 1.00 96.00 188 SER A C 1
ATOM 1387 O O . SER A 1 188 ? -16.513 -5.504 16.193 1.00 96.00 188 SER A O 1
ATOM 1389 N N . ALA A 1 189 ? -16.573 -5.141 13.975 1.00 96.06 189 ALA A N 1
ATOM 1390 C CA . ALA A 1 189 ? -15.204 -5.586 13.716 1.00 96.06 189 ALA A CA 1
ATOM 1391 C C . ALA A 1 189 ? -14.180 -4.692 14.428 1.00 96.06 189 ALA A C 1
ATOM 1393 O O . ALA A 1 189 ? -13.286 -5.193 15.096 1.00 96.06 189 ALA A O 1
ATOM 1394 N N . VAL A 1 190 ? -14.354 -3.370 14.352 1.00 96.00 190 VAL A N 1
ATOM 1395 C CA . VAL A 1 190 ? -13.480 -2.400 15.025 1.00 96.00 190 VAL A CA 1
ATOM 1396 C C . VAL A 1 190 ? -13.514 -2.583 16.545 1.00 96.00 190 VAL A C 1
ATOM 1398 O O . VAL A 1 190 ? -12.460 -2.638 17.169 1.00 96.00 190 VAL A O 1
ATOM 1401 N N . ARG A 1 191 ? -14.694 -2.745 17.155 1.00 95.62 191 ARG A N 1
ATOM 1402 C CA . ARG A 1 191 ? -14.809 -2.993 18.604 1.00 95.62 191 ARG A CA 1
ATOM 1403 C C . ARG A 1 191 ? -14.144 -4.303 19.017 1.00 95.62 191 ARG A C 1
ATOM 1405 O O . ARG A 1 191 ? -13.323 -4.295 19.927 1.00 95.62 191 ARG A O 1
ATOM 1412 N N . ALA A 1 192 ? -14.427 -5.392 18.300 1.00 95.12 192 ALA A N 1
ATOM 1413 C CA . ALA A 1 192 ? -13.827 -6.698 18.568 1.00 95.12 192 ALA A CA 1
ATOM 1414 C C . ALA A 1 192 ? -12.292 -6.661 18.458 1.00 95.12 192 ALA A C 1
ATOM 1416 O O . ALA A 1 192 ? -11.596 -7.264 19.271 1.00 95.12 192 ALA A O 1
ATOM 1417 N N . THR A 1 193 ? -11.742 -5.926 17.486 1.00 94.75 193 THR A N 1
ATOM 1418 C CA . THR A 1 193 ? -10.292 -5.718 17.387 1.00 94.75 193 THR A CA 1
ATOM 1419 C C . THR A 1 193 ? -9.754 -4.883 18.550 1.00 94.75 193 THR A C 1
ATOM 1421 O O . THR A 1 193 ? -8.702 -5.212 19.088 1.00 94.75 193 THR A O 1
ATOM 1424 N N . GLY A 1 194 ? -10.473 -3.842 18.980 1.00 93.00 194 GLY A N 1
ATOM 1425 C CA . GLY A 1 194 ? -10.081 -3.025 20.132 1.00 93.00 194 GLY A CA 1
ATOM 1426 C C . GLY A 1 194 ? -10.022 -3.815 21.440 1.00 93.00 194 GLY A C 1
ATOM 1427 O O . GLY A 1 194 ? -9.080 -3.648 22.209 1.00 93.00 194 GLY A O 1
ATOM 1428 N N . GLU A 1 195 ? -10.977 -4.720 21.660 1.00 92.50 195 GLU A N 1
ATOM 1429 C CA . GLU A 1 195 ? -10.982 -5.629 22.814 1.00 92.50 195 GLU A CA 1
ATOM 1430 C C . GLU A 1 195 ? -9.820 -6.629 22.787 1.00 92.50 195 GLU A C 1
ATOM 1432 O O . GLU A 1 195 ? -9.255 -6.944 23.830 1.00 92.50 195 GLU A O 1
ATOM 1437 N N . LYS A 1 196 ? -9.433 -7.122 21.604 1.00 90.31 196 LYS A N 1
ATOM 1438 C CA . LYS A 1 196 ? -8.250 -7.986 21.463 1.00 90.31 196 LYS A CA 1
ATOM 1439 C C . LYS A 1 196 ? -6.955 -7.228 21.747 1.00 90.31 196 LYS A C 1
ATOM 1441 O O . LYS A 1 196 ? -6.088 -7.731 22.452 1.00 90.31 196 LYS A O 1
ATOM 1446 N N . LEU A 1 197 ? -6.841 -5.995 21.252 1.00 89.00 197 LEU A N 1
ATOM 1447 C CA . LEU A 1 197 ? -5.669 -5.151 21.495 1.00 89.00 197 LEU A CA 1
ATOM 1448 C C . LEU A 1 197 ? -5.506 -4.798 22.976 1.00 89.00 197 LEU A C 1
ATOM 1450 O O . LEU A 1 197 ? -4.391 -4.846 23.485 1.00 89.00 197 LEU A O 1
ATOM 1454 N N . SER A 1 198 ? -6.597 -4.492 23.688 1.00 85.88 198 SER A N 1
ATOM 1455 C CA . SER A 1 198 ? -6.528 -4.206 25.128 1.00 85.88 198 SER A CA 1
ATOM 1456 C C . SER A 1 198 ? -6.188 -5.435 25.975 1.00 85.88 198 SER A C 1
ATOM 1458 O O . SER A 1 198 ? -5.672 -5.286 27.079 1.00 85.88 198 SER A O 1
ATOM 1460 N N . ARG A 1 199 ? -6.446 -6.641 25.456 1.00 80.69 199 ARG A N 1
ATOM 1461 C CA . ARG A 1 199 ? -6.095 -7.919 26.092 1.00 80.69 199 ARG A CA 1
ATOM 1462 C C . ARG A 1 199 ? -4.700 -8.437 25.725 1.00 80.69 199 ARG A C 1
ATOM 1464 O O . ARG A 1 199 ? -4.288 -9.437 26.298 1.00 80.69 199 ARG A O 1
ATOM 1471 N N . GLY A 1 200 ? -3.966 -7.749 24.845 1.00 69.19 200 GLY A N 1
ATOM 1472 C CA . GLY A 1 200 ? -2.594 -8.118 24.480 1.00 69.19 200 GLY A CA 1
ATOM 1473 C C . GLY A 1 200 ? -2.476 -9.216 23.415 1.00 69.19 200 GLY A C 1
ATOM 1474 O O . GLY A 1 200 ? -1.480 -9.933 23.441 1.00 69.19 200 GLY A O 1
ATOM 1475 N N . LEU A 1 201 ? -3.440 -9.263 22.476 1.00 55.03 201 LEU A N 1
ATOM 1476 C CA . LEU A 1 201 ? -3.705 -10.302 21.454 1.00 55.03 201 LEU A CA 1
ATOM 1477 C C . LEU A 1 201 ? -4.354 -11.586 21.990 1.00 55.03 201 LEU A C 1
ATOM 1479 O O . LEU A 1 201 ? -3.701 -12.350 22.727 1.00 55.03 201 LEU A O 1
#

Secondary structure (DSSP, 8-state):
--PPTTSS-EEEETTTEEEETT-SS--EEPPSS----HHHH---PPPP-PPPPP---PPPPEEEETTS--SSTT--------EEEEEHHHHHHHHHHS-HHHHTT-EEEE-TTSEEEEESSSPPS-SSEEEEEETTEEEETTEEEES---HHHHHHHTTPPTT-EEEE-TTS-EEEE-GGGPEE--HHHHHHHHHHHHTT-

Sequence (201 aa):
MKVLPGVRRHDALPGGRILPAGGRVPIGRLPAGGWVPLGSWLHLEAQTPALPGEPRGKIRLAIVRAGAPTRDPGHGAERDPGLVVTPFARFAGWAERASAARLRPLVFAASCDGRALVRGHPLPPIPGERCCEEDGIAVPCGFAWSPRVGAGTVRAVLGLAPRELALFAGDGSWERVPGESFARAARSAVRATGEKLSRGL

pLDDT: mean 85.57, std 13.25, range [39.72, 97.81]

Foldseek 3Di:
DDDDPPPWDWDADPPQFTATVVGDDTDGGDDDDDDDPPCVVDDDDDDDDDDPPDPDDDDDKFKDFFPDPDPDVPGDDDADFFKFKDFLVQVLVQLVVDDPVVQQQKKWFADLVRIIMIGGPPDPPTDGFTWGDDQQETDTPRIAMVVHDHPVVVCVVVVDDPQWHWHADNRRDTDIDDNVRIDRGDNVVSVVVVVVSVVSD

Radius of gyration: 29.89 Å; chains: 1; bounding box: 50×32×94 Å